Protein AF-A0A1V5G755-F1 (afdb_monomer_lite)

Foldseek 3Di:
DDLVVVLVVVVCVLCCVCVVVVDPPDAAEDEDELPPPPPPQPSPHPRHQEYEYQQEEPPRPSVLVVLVSCVVVVHAYEHAEYHHDDVDDDADALVVVVVSCVVRVVRHPYHDFDDDPVRRRPLVNHHCSVVNVVPPSDDDCVNVVNVPDPPPPPDPDPDDPDDDPPVPPAHKDKQQLPDPSVVQKAFDPFWPDWDGDPRKIKTWGFFFQGKIKGHFAPQDALQFWFKKKWKKDWQAQAQKKKKKWAANPDPDSPRTDMDMDTDDYRGPDIDMDMGGCNPPPRSHGTIGMMMIRPGGHGIGGMMITRMIMIHTDD

Sequence (314 aa):
MAPEEFRALWTYTVQYLRETRGLRNLLFCYEVTENRGERLQGLVPEMTDILGIQCGRQPFTKTLELYEEYLPFGKPILMPQFLPMGKESEPYDNLAFVEAMKERHPLAVGFSPWFSNGKRHAIVSNPNAAALMHHPWIATLEDTGLANPTPPEELPVPRSLSAGTEKAAAGQFVWNFDGSDASAWSKGESIVAMAQSDGRLNVFYHGERPSILSPPNLGLDAGAFSLLRVRMRNHSTSTRAEIRWISADASTWNDGGMAEFAIRKNSLDYAEYTIDLSTNKNWRGAVGQIALSPAADSVTGSGEIDYFAVHPAP

pLDDT: mean 82.15, std 16.63, range [28.38, 97.31]

Secondary structure (DSSP, 8-state):
--HHHHHHHHHHHHHIIIIIS---S---EEEEETTS-S--TT---TT-SEEEEEB-STT-HHHHHHHHHHGGG---EEEEEE--S-SS-PPPPHHHHHHHHHHH-TTEEEEEE---TT-TTSGGGSTTHHHHHT-TTPPPTTTTTTTS---------SS---------TTS-EEE--SGGGGGS-EE-TTEEEEEEETTEEEEEE-SSS--EEPPS---EETTT--EEEEEEEE-SS--EEEEEEEETT-SSTTSEEEEEEE--TT-SS-EEEEEE-TT-TTS-SEEEEEEEES--SS--EEEEEEEEEEE---

Structure (mmCIF, N/CA/C/O backbone):
data_AF-A0A1V5G755-F1
#
_entry.id   AF-A0A1V5G755-F1
#
loop_
_atom_site.group_PDB
_atom_site.id
_atom_site.type_symbol
_atom_site.label_atom_id
_atom_site.label_alt_id
_atom_site.label_comp_id
_atom_site.label_asym_id
_atom_site.label_entity_id
_atom_site.label_seq_id
_atom_site.pdbx_PDB_ins_code
_atom_site.Cartn_x
_atom_site.Cartn_y
_atom_site.Cartn_z
_atom_site.occupancy
_atom_site.B_iso_or_equiv
_atom_site.auth_seq_id
_atom_site.auth_comp_id
_atom_site.auth_asym_id
_atom_site.auth_atom_id
_atom_site.pdbx_PDB_model_num
ATOM 1 N N . MET A 1 1 ? 26.061 7.556 1.821 1.00 71.25 1 MET A N 1
ATOM 2 C CA . MET A 1 1 ? 25.954 6.375 2.692 1.00 71.25 1 MET A CA 1
ATOM 3 C C . MET A 1 1 ? 27.070 5.449 2.288 1.00 71.25 1 MET A C 1
ATOM 5 O O . MET A 1 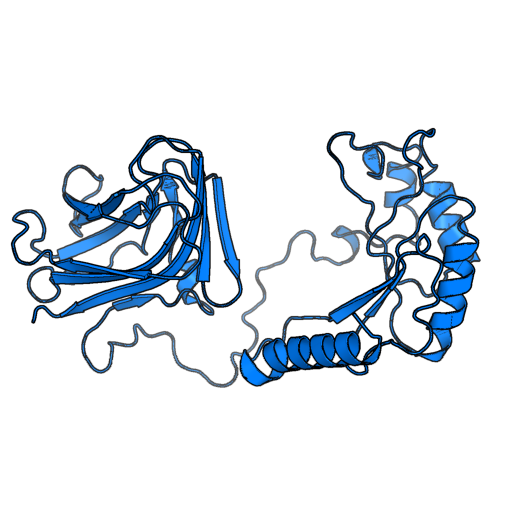1 ? 27.208 5.189 1.096 1.00 71.25 1 MET A O 1
ATOM 9 N N . ALA A 1 2 ? 27.899 5.055 3.240 1.00 82.44 2 ALA A N 1
ATOM 10 C CA . ALA A 1 2 ? 28.978 4.126 2.983 1.00 82.44 2 ALA A CA 1
ATOM 11 C C . ALA A 1 2 ? 28.423 2.704 2.732 1.00 82.44 2 ALA A C 1
ATOM 13 O O . ALA A 1 2 ? 27.326 2.378 3.202 1.00 82.44 2 ALA A O 1
ATOM 14 N N . PRO A 1 3 ? 29.142 1.849 1.986 1.00 80.75 3 PRO A N 1
ATOM 15 C CA . PRO A 1 3 ? 28.725 0.477 1.677 1.00 80.75 3 PRO A CA 1
ATOM 16 C C . PRO A 1 3 ? 28.279 -0.355 2.899 1.00 80.75 3 PRO A C 1
ATOM 18 O O . PRO A 1 3 ? 27.292 -1.089 2.858 1.00 80.75 3 PRO A O 1
ATOM 21 N N . GLU A 1 4 ? 28.992 -0.231 4.013 1.00 82.94 4 GLU A N 1
ATOM 22 C CA . GLU A 1 4 ? 28.704 -0.892 5.284 1.00 82.94 4 GLU A CA 1
ATOM 23 C C . GLU A 1 4 ? 27.434 -0.379 5.965 1.00 82.94 4 GLU A C 1
ATOM 25 O O . GLU A 1 4 ? 26.661 -1.188 6.476 1.00 82.94 4 GLU A O 1
ATOM 30 N N . GLU A 1 5 ? 27.166 0.927 5.909 1.00 86.12 5 GLU A N 1
ATOM 31 C CA . GLU A 1 5 ? 25.941 1.523 6.451 1.00 86.12 5 GLU A CA 1
ATOM 32 C C . GLU A 1 5 ? 24.716 1.029 5.675 1.00 86.12 5 GLU A C 1
ATOM 34 O O . GLU A 1 5 ? 23.688 0.706 6.269 1.00 86.12 5 GLU A O 1
ATOM 39 N N . PHE A 1 6 ? 24.845 0.900 4.350 1.00 86.00 6 PHE A N 1
ATOM 40 C CA . PHE A 1 6 ? 23.786 0.348 3.513 1.00 86.00 6 PHE A CA 1
ATOM 41 C C . PHE A 1 6 ? 23.496 -1.117 3.856 1.00 86.00 6 PHE A C 1
ATOM 43 O O . PHE A 1 6 ? 22.335 -1.484 4.027 1.00 86.00 6 PHE A O 1
ATOM 50 N N . ARG A 1 7 ? 24.532 -1.954 4.012 1.00 84.94 7 ARG A N 1
ATOM 51 C CA . ARG A 1 7 ? 24.347 -3.356 4.428 1.00 84.94 7 ARG A CA 1
ATOM 52 C C . ARG A 1 7 ? 23.716 -3.459 5.811 1.00 84.94 7 ARG A C 1
ATOM 54 O O . ARG A 1 7 ? 22.819 -4.274 5.991 1.00 84.94 7 ARG A O 1
ATOM 61 N N . ALA A 1 8 ? 24.139 -2.628 6.762 1.00 87.69 8 ALA A N 1
ATOM 62 C CA . ALA A 1 8 ? 23.544 -2.600 8.094 1.00 87.69 8 ALA A CA 1
ATOM 63 C C . ALA A 1 8 ? 22.055 -2.225 8.035 1.00 87.69 8 ALA A C 1
ATOM 65 O O . ALA A 1 8 ? 21.231 -2.905 8.643 1.00 87.69 8 ALA A O 1
ATOM 66 N N . LEU A 1 9 ? 21.696 -1.205 7.249 1.00 89.69 9 LEU A N 1
ATOM 67 C CA . LEU A 1 9 ? 20.305 -0.801 7.046 1.00 89.69 9 LEU A CA 1
ATOM 68 C C . LEU A 1 9 ? 19.478 -1.897 6.362 1.00 89.69 9 LEU A C 1
ATOM 70 O O . LEU A 1 9 ? 18.342 -2.149 6.766 1.00 89.69 9 LEU A O 1
ATOM 74 N N . TRP A 1 10 ? 20.036 -2.558 5.346 1.00 91.75 10 TRP A N 1
ATOM 75 C CA . TRP A 1 10 ? 19.381 -3.676 4.673 1.00 91.75 10 TRP A CA 1
ATOM 76 C C . TRP A 1 10 ? 19.119 -4.820 5.648 1.00 91.75 10 TRP A C 1
ATOM 78 O O . TRP A 1 10 ? 17.973 -5.228 5.815 1.00 91.75 10 TRP A O 1
ATOM 88 N N . THR A 1 11 ? 20.161 -5.308 6.324 1.00 90.69 11 THR A N 1
ATOM 89 C CA . THR A 1 11 ? 20.052 -6.405 7.290 1.00 90.69 11 THR A CA 1
ATOM 90 C C . THR A 1 11 ? 19.055 -6.061 8.387 1.00 90.69 11 THR A C 1
ATOM 92 O O . THR A 1 11 ? 18.149 -6.851 8.637 1.00 90.69 11 THR A O 1
ATOM 95 N N . TYR A 1 12 ? 19.138 -4.857 8.962 1.00 93.62 12 TYR A N 1
ATOM 96 C CA . TYR A 1 12 ? 18.176 -4.396 9.960 1.00 93.62 12 TYR A CA 1
ATOM 97 C C . TYR A 1 12 ? 16.744 -4.428 9.425 1.00 93.62 12 TYR A C 1
ATOM 99 O O . TYR A 1 12 ? 15.848 -4.910 10.106 1.00 93.62 12 TYR A O 1
ATOM 107 N N . THR A 1 13 ? 16.520 -3.965 8.195 1.00 93.06 13 THR A N 1
ATOM 108 C CA . THR A 1 13 ? 15.188 -3.926 7.582 1.00 93.06 13 THR A CA 1
ATOM 109 C C . THR A 1 13 ? 14.636 -5.333 7.366 1.00 93.06 13 THR A C 1
ATOM 111 O O . THR A 1 13 ? 13.494 -5.609 7.736 1.00 93.06 13 THR A O 1
ATOM 114 N N . VAL A 1 14 ? 15.436 -6.250 6.811 1.00 94.56 14 VAL A N 1
ATOM 115 C CA . VAL A 1 14 ? 14.989 -7.629 6.578 1.00 94.56 14 VAL A CA 1
ATOM 116 C C . VAL A 1 14 ? 14.743 -8.361 7.900 1.00 94.56 14 VAL A C 1
ATOM 118 O O . VAL A 1 14 ? 13.719 -9.030 8.034 1.00 94.56 14 VAL A O 1
ATOM 121 N N . GLN A 1 15 ? 15.625 -8.207 8.892 1.00 89.00 15 GLN A N 1
ATOM 122 C CA . GLN A 1 15 ? 15.439 -8.782 10.228 1.00 89.00 15 GLN A CA 1
ATOM 123 C C . GLN A 1 15 ? 14.234 -8.181 10.939 1.00 89.00 15 GLN A C 1
A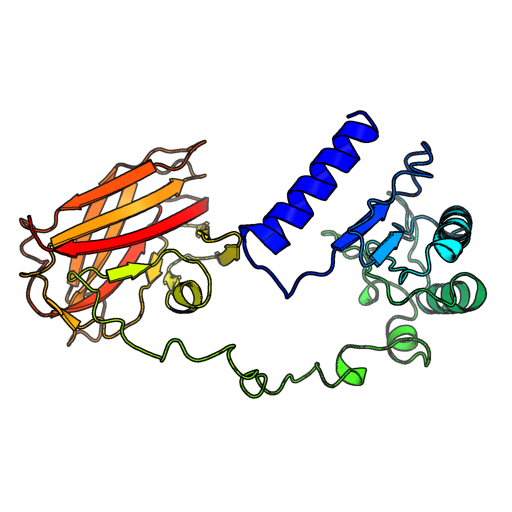TOM 125 O O . GLN A 1 15 ? 13.425 -8.911 11.494 1.00 89.00 15 GLN A O 1
ATOM 130 N N . TYR A 1 16 ? 14.043 -6.869 10.878 1.00 88.44 16 TYR A N 1
ATOM 131 C CA . TYR A 1 16 ? 12.874 -6.238 11.470 1.00 88.44 16 TYR A CA 1
ATOM 132 C C . TYR A 1 16 ? 11.587 -6.786 10.844 1.00 88.44 16 TYR A C 1
ATOM 134 O O . TYR A 1 16 ? 10.684 -7.208 11.561 1.00 88.44 16 TYR A O 1
ATOM 142 N N . LEU A 1 17 ? 11.508 -6.876 9.513 1.00 86.00 17 LEU A N 1
ATOM 143 C CA . LEU A 1 17 ? 10.317 -7.385 8.829 1.00 86.00 17 LEU A CA 1
ATOM 144 C C . LEU A 1 17 ? 10.084 -8.885 9.084 1.00 86.00 17 LEU A C 1
ATOM 146 O O . LEU A 1 17 ? 8.957 -9.292 9.364 1.00 86.00 17 LEU A O 1
ATOM 150 N N . ARG A 1 18 ? 11.129 -9.719 9.028 1.00 88.00 18 ARG A N 1
ATOM 151 C CA . ARG A 1 18 ? 11.008 -11.170 9.244 1.00 88.00 18 ARG A CA 1
ATOM 152 C C . ARG A 1 18 ? 10.932 -11.523 10.730 1.00 88.00 18 ARG A C 1
ATOM 154 O O . ARG A 1 18 ? 10.010 -12.203 11.166 1.00 88.00 18 ARG A O 1
ATOM 161 N N . GLU A 1 19 ? 11.898 -11.112 11.523 1.00 85.19 19 GLU A N 1
ATOM 162 C CA . GLU A 1 19 ? 12.057 -11.555 12.908 1.00 85.19 19 GLU A CA 1
ATOM 163 C C . GLU A 1 19 ? 11.172 -10.749 13.859 1.00 85.19 19 GLU A C 1
ATOM 165 O O . GLU A 1 19 ? 10.441 -11.345 14.644 1.00 85.19 19 GLU A O 1
ATOM 170 N N . THR A 1 20 ? 11.168 -9.415 13.760 1.00 77.38 20 THR A N 1
ATOM 171 C CA . THR A 1 20 ? 10.388 -8.564 14.679 1.00 77.38 20 THR A CA 1
ATOM 172 C C . THR A 1 20 ? 8.909 -8.487 14.303 1.00 77.38 20 THR A C 1
ATOM 174 O O . THR A 1 20 ? 8.048 -8.597 15.169 1.00 77.38 20 THR A O 1
ATOM 177 N N . ARG A 1 21 ? 8.592 -8.302 13.017 1.00 82.31 21 ARG A N 1
ATOM 178 C CA . ARG A 1 21 ? 7.210 -8.175 12.519 1.00 82.31 21 ARG A CA 1
ATOM 179 C C . ARG A 1 21 ? 6.597 -9.500 12.080 1.00 82.31 21 ARG A C 1
ATOM 181 O O . ARG A 1 21 ? 5.419 -9.532 11.744 1.00 82.31 21 ARG A O 1
ATOM 188 N N . GLY A 1 22 ? 7.370 -10.587 12.075 1.00 80.50 22 GLY A N 1
ATOM 189 C CA . GLY A 1 22 ? 6.856 -11.922 11.778 1.00 80.50 22 GLY A CA 1
ATOM 190 C C . GLY A 1 22 ? 6.403 -12.129 10.329 1.00 80.50 22 GLY A C 1
ATOM 191 O O . GLY A 1 22 ? 5.737 -13.124 10.054 1.00 80.50 22 GLY A O 1
ATOM 192 N N . LEU A 1 23 ? 6.756 -11.247 9.385 1.00 82.62 23 LEU A N 1
ATOM 193 C CA . LEU A 1 23 ? 6.301 -11.359 7.997 1.00 82.62 23 LEU A CA 1
ATOM 194 C C . LEU A 1 23 ? 6.972 -12.556 7.308 1.00 82.62 23 LEU A C 1
ATOM 196 O O . LEU A 1 23 ? 8.195 -12.719 7.344 1.00 82.62 23 LEU A O 1
ATOM 200 N N . ARG A 1 24 ? 6.164 -13.431 6.700 1.00 89.50 24 ARG A N 1
ATOM 201 C CA . ARG A 1 24 ? 6.610 -14.671 6.021 1.00 89.50 24 ARG A CA 1
ATOM 202 C C . ARG A 1 24 ? 6.233 -14.722 4.539 1.00 89.50 24 ARG A C 1
ATOM 204 O O . ARG A 1 24 ? 6.515 -15.703 3.869 1.00 89.50 24 ARG A O 1
ATOM 211 N N . ASN A 1 25 ? 5.622 -13.657 4.035 1.00 91.25 25 ASN A N 1
ATOM 212 C CA . ASN A 1 25 ? 5.107 -13.517 2.675 1.00 91.25 25 ASN A CA 1
ATOM 213 C C . ASN A 1 25 ? 5.922 -12.522 1.827 1.00 91.25 25 ASN A C 1
ATOM 215 O O . ASN A 1 25 ? 5.418 -12.017 0.828 1.00 91.25 25 ASN A O 1
ATOM 219 N N . LEU A 1 26 ? 7.151 -12.199 2.240 1.00 92.50 26 LEU A N 1
ATOM 220 C CA . LEU A 1 26 ? 8.019 -11.246 1.549 1.00 92.50 26 LEU A CA 1
ATOM 221 C C . LEU A 1 26 ? 9.215 -11.951 0.909 1.00 92.50 26 LEU A C 1
ATOM 223 O O . LEU A 1 26 ? 9.913 -12.722 1.574 1.00 92.50 26 LEU A O 1
ATOM 227 N N . LEU A 1 27 ? 9.478 -11.599 -0.350 1.00 94.69 27 LEU A N 1
ATOM 228 C CA . LEU A 1 27 ? 10.742 -11.849 -1.036 1.00 94.69 27 LEU A CA 1
ATOM 229 C C . LEU A 1 27 ? 11.497 -10.524 -1.172 1.00 94.69 27 LEU A C 1
ATOM 231 O O . LEU A 1 27 ? 10.928 -9.516 -1.593 1.00 94.69 27 LEU A O 1
ATOM 235 N N . PHE A 1 28 ? 12.775 -10.522 -0.814 1.00 95.00 28 PHE A N 1
ATOM 236 C CA . PHE A 1 28 ? 13.623 -9.337 -0.806 1.00 95.00 28 PHE A CA 1
ATOM 237 C C . PHE A 1 28 ? 14.454 -9.270 -2.085 1.00 95.00 28 PHE A C 1
ATOM 239 O O . PHE A 1 28 ? 15.339 -10.098 -2.314 1.00 95.00 28 PHE A O 1
ATOM 246 N N . CYS A 1 29 ? 14.159 -8.269 -2.914 1.00 93.25 29 CYS A N 1
ATOM 247 C CA . CYS A 1 29 ? 14.840 -8.022 -4.180 1.00 93.25 29 CYS A CA 1
ATOM 248 C C . CYS A 1 29 ? 15.874 -6.900 -4.033 1.00 93.25 29 CYS A C 1
ATOM 250 O O . CYS A 1 29 ? 15.502 -5.758 -3.763 1.0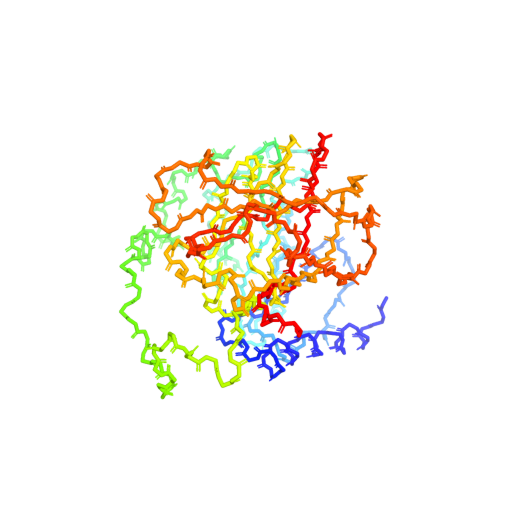0 93.25 29 CYS A O 1
ATOM 252 N N . TYR A 1 30 ? 17.159 -7.206 -4.226 1.00 91.06 30 TYR A N 1
ATOM 253 C CA . TYR A 1 30 ? 18.230 -6.204 -4.250 1.00 91.06 30 TYR A CA 1
ATOM 254 C C . TYR A 1 30 ? 18.438 -5.704 -5.679 1.00 91.06 30 TYR A C 1
ATOM 256 O O . TYR A 1 30 ? 18.973 -6.437 -6.506 1.00 91.06 30 TYR A O 1
ATOM 264 N N . GLU A 1 31 ? 17.998 -4.481 -5.978 1.00 87.75 31 GLU A N 1
ATOM 265 C CA . GLU A 1 31 ? 18.077 -3.894 -7.320 1.00 87.75 31 GLU A CA 1
ATOM 266 C C . GLU A 1 31 ? 19.230 -2.890 -7.455 1.00 87.75 31 GLU A C 1
ATOM 268 O O . GLU A 1 31 ? 19.372 -1.981 -6.633 1.00 87.75 31 GLU A O 1
ATOM 273 N N . VAL A 1 32 ? 20.003 -3.001 -8.541 1.00 80.69 32 VAL A N 1
ATOM 274 C CA . VAL A 1 32 ? 21.011 -2.003 -8.934 1.00 80.69 32 VAL A CA 1
ATOM 275 C C . VAL A 1 32 ? 20.658 -1.314 -10.251 1.00 80.69 32 VAL A C 1
ATOM 277 O O . VAL A 1 32 ? 20.049 -1.900 -11.147 1.00 80.69 32 VAL A O 1
ATOM 280 N N . THR A 1 33 ? 21.087 -0.055 -10.383 1.00 76.38 33 THR A N 1
ATOM 281 C CA . THR A 1 33 ? 20.906 0.743 -11.602 1.00 76.38 33 THR A CA 1
ATOM 282 C C . THR A 1 33 ? 22.127 0.679 -12.516 1.00 76.38 33 THR A C 1
ATOM 284 O O . THR A 1 33 ? 23.242 0.968 -12.088 1.00 76.38 33 THR A O 1
ATOM 287 N N . GLU A 1 34 ? 21.929 0.401 -13.808 1.00 67.62 34 GLU A N 1
ATOM 288 C CA . GLU A 1 34 ? 23.019 0.404 -14.804 1.00 67.62 34 GLU A CA 1
ATOM 289 C C . GLU A 1 34 ? 23.645 1.800 -15.054 1.00 67.62 34 GLU A C 1
ATOM 291 O O . GLU A 1 34 ? 24.713 1.931 -15.667 1.00 67.62 34 GLU A O 1
ATOM 296 N N . ASN A 1 35 ? 22.973 2.872 -14.609 1.00 59.31 35 ASN A N 1
ATOM 297 C CA . ASN A 1 35 ? 23.303 4.262 -14.950 1.00 59.31 35 ASN A CA 1
ATOM 298 C C . ASN A 1 35 ? 24.183 4.987 -13.927 1.00 59.31 35 ASN A C 1
ATOM 300 O O . ASN A 1 35 ? 24.622 6.106 -14.195 1.00 59.31 35 ASN A O 1
ATOM 304 N N . ARG A 1 36 ? 24.460 4.393 -12.765 1.00 56.97 36 ARG A N 1
ATOM 305 C CA . ARG A 1 36 ? 25.320 5.008 -11.746 1.00 56.97 36 ARG A CA 1
ATOM 306 C C . ARG A 1 36 ? 26.562 4.156 -11.590 1.00 56.97 36 ARG A C 1
ATOM 308 O O . ARG A 1 36 ? 26.568 3.241 -10.785 1.00 56.97 36 ARG A O 1
ATOM 315 N N . GLY A 1 37 ? 27.563 4.464 -12.420 1.00 47.22 37 GLY A N 1
ATOM 316 C CA . GLY A 1 37 ? 28.796 3.710 -12.689 1.00 47.22 37 GLY A CA 1
ATOM 317 C C . GLY A 1 37 ? 29.737 3.426 -11.514 1.00 47.22 37 GLY A C 1
ATOM 318 O O . GLY A 1 37 ? 30.924 3.223 -11.735 1.00 47.22 37 GLY A O 1
ATOM 319 N N . GLU A 1 38 ? 29.230 3.364 -10.292 1.00 51.69 38 GLU A N 1
ATOM 320 C CA . GLU A 1 38 ? 29.915 2.744 -9.176 1.00 51.69 38 GLU A CA 1
ATOM 321 C C . GLU A 1 38 ? 29.319 1.358 -8.998 1.00 51.69 38 GLU A C 1
ATOM 323 O O . GLU A 1 38 ? 28.221 1.161 -8.484 1.00 51.69 38 GLU A O 1
ATOM 328 N N . ARG A 1 39 ? 30.075 0.394 -9.511 1.00 56.59 39 ARG A N 1
ATOM 329 C CA . ARG A 1 39 ? 30.029 -1.015 -9.156 1.00 56.59 39 ARG A CA 1
ATOM 330 C C . ARG A 1 39 ? 29.752 -1.170 -7.654 1.00 56.59 39 ARG A C 1
ATOM 332 O O . ARG A 1 39 ? 30.683 -1.199 -6.860 1.00 56.59 39 ARG A O 1
ATOM 339 N N . LEU A 1 40 ? 28.490 -1.376 -7.269 1.00 53.97 40 LEU A N 1
ATOM 340 C CA . LEU A 1 40 ? 28.112 -1.956 -5.969 1.00 53.97 40 LEU A CA 1
ATOM 341 C C . LEU A 1 40 ? 28.453 -3.465 -5.932 1.00 53.97 40 LEU A C 1
ATOM 343 O O . LEU A 1 40 ? 27.807 -4.257 -5.244 1.00 53.97 40 LEU A O 1
ATOM 347 N N . GLN A 1 41 ? 29.468 -3.871 -6.702 1.00 51.62 41 GLN A N 1
ATOM 348 C CA . GLN A 1 41 ? 30.027 -5.211 -6.713 1.00 51.62 41 GLN A CA 1
ATOM 349 C C . GLN A 1 41 ? 30.559 -5.494 -5.303 1.00 51.62 41 GLN A C 1
ATOM 351 O O . GLN A 1 41 ? 31.330 -4.711 -4.747 1.00 51.62 41 GLN A O 1
ATOM 356 N N . GLY A 1 42 ? 30.092 -6.590 -4.701 1.00 57.56 42 GLY A N 1
ATOM 357 C CA . GLY A 1 42 ? 30.448 -7.000 -3.336 1.00 57.56 42 GLY A CA 1
ATOM 358 C C . GLY A 1 42 ? 29.511 -6.508 -2.223 1.00 57.56 42 GLY A C 1
ATOM 359 O O . GLY A 1 42 ? 29.827 -6.675 -1.042 1.00 57.56 42 GLY A O 1
ATOM 360 N N . LEU A 1 43 ? 28.365 -5.907 -2.566 1.00 68.12 43 LEU A N 1
ATOM 361 C CA . LEU A 1 43 ? 27.398 -5.403 -1.583 1.00 68.12 43 LEU A CA 1
ATOM 362 C C . LEU A 1 43 ? 26.090 -6.169 -1.498 1.00 68.12 43 LEU A C 1
ATOM 364 O O . LEU A 1 43 ? 25.293 -5.797 -0.641 1.00 68.12 43 LEU A O 1
ATOM 368 N N . VAL A 1 44 ? 25.888 -7.209 -2.320 1.00 79.94 44 VAL A N 1
ATOM 369 C CA . VAL A 1 44 ? 24.696 -8.067 -2.246 1.00 79.94 44 VAL A CA 1
ATOM 370 C C . VAL A 1 44 ? 24.520 -8.513 -0.795 1.00 79.94 44 VAL A C 1
ATOM 372 O O . VAL A 1 44 ? 25.334 -9.296 -0.296 1.00 79.94 44 VAL A O 1
ATOM 375 N N . PRO A 1 45 ? 23.495 -8.015 -0.090 1.00 84.00 45 PRO A N 1
ATOM 376 C CA . PRO A 1 45 ? 23.329 -8.366 1.307 1.00 84.00 45 PRO A CA 1
ATOM 377 C C . PRO A 1 45 ? 22.941 -9.843 1.427 1.00 84.00 45 PRO A C 1
ATOM 379 O O . PRO A 1 45 ? 22.215 -10.370 0.578 1.00 84.00 45 PRO A O 1
ATOM 382 N N . GLU A 1 46 ? 23.393 -10.518 2.484 1.00 83.50 46 GLU A N 1
ATOM 383 C CA . GLU A 1 46 ? 23.167 -11.961 2.672 1.00 83.50 46 GLU A CA 1
ATOM 384 C C . GLU A 1 46 ? 21.675 -12.327 2.586 1.00 83.50 46 GLU A C 1
ATOM 386 O O . GLU A 1 46 ? 21.302 -13.265 1.877 1.00 83.50 46 GLU A O 1
ATOM 391 N N . MET A 1 47 ? 20.813 -11.508 3.199 1.00 89.12 47 MET A N 1
ATOM 392 C CA . MET A 1 47 ? 19.356 -11.691 3.265 1.00 89.12 47 MET A CA 1
ATOM 393 C C . MET A 1 47 ? 18.609 -11.212 2.006 1.00 89.12 47 MET A C 1
ATOM 395 O O . MET A 1 47 ? 17.549 -10.594 2.092 1.00 89.12 47 MET A O 1
ATOM 399 N N . THR A 1 48 ? 19.188 -11.457 0.836 1.00 92.88 48 THR A N 1
ATOM 400 C CA . THR A 1 48 ? 18.579 -11.173 -0.471 1.00 92.88 48 THR A CA 1
ATOM 401 C C . THR A 1 48 ? 18.003 -12.457 -1.053 1.00 92.88 48 THR A C 1
ATOM 403 O O . THR A 1 48 ? 18.726 -13.448 -1.123 1.00 92.88 48 THR A O 1
ATOM 406 N N . ASP A 1 49 ? 16.758 -12.453 -1.515 1.00 95.12 49 ASP A N 1
ATOM 407 C CA . ASP A 1 49 ? 16.163 -13.624 -2.174 1.00 95.12 49 ASP A CA 1
ATOM 408 C C . ASP A 1 49 ? 16.296 -13.532 -3.702 1.00 95.12 49 ASP A C 1
ATOM 410 O O . ASP A 1 49 ? 16.541 -14.538 -4.361 1.00 95.12 49 ASP A O 1
ATOM 414 N N . ILE A 1 50 ? 16.174 -12.321 -4.261 1.00 95.25 50 ILE A N 1
ATOM 415 C CA . ILE A 1 50 ? 16.167 -12.056 -5.707 1.00 95.25 50 ILE A CA 1
ATOM 416 C C . ILE A 1 50 ? 17.168 -10.945 -6.032 1.00 95.25 50 ILE A C 1
ATOM 418 O O . ILE A 1 50 ? 17.264 -9.949 -5.313 1.00 95.25 50 ILE A O 1
ATOM 422 N N . LEU A 1 51 ? 17.902 -11.093 -7.131 1.00 91.94 51 LEU A N 1
ATOM 423 C CA . LEU A 1 51 ? 18.796 -10.062 -7.645 1.00 91.94 51 LEU A CA 1
ATOM 424 C C . LEU A 1 51 ? 18.105 -9.273 -8.755 1.00 91.94 51 LEU A C 1
ATOM 426 O O . LEU A 1 51 ? 17.661 -9.841 -9.745 1.00 91.94 51 LEU A O 1
ATOM 430 N N . GLY A 1 52 ? 17.997 -7.962 -8.581 1.00 90.56 52 GLY A N 1
ATOM 431 C CA . GLY A 1 52 ? 17.341 -7.051 -9.506 1.00 90.56 52 GLY A CA 1
ATOM 432 C C . GLY A 1 52 ? 18.344 -6.303 -10.378 1.00 90.56 52 GLY A C 1
ATOM 433 O O . GLY A 1 52 ? 19.272 -5.675 -9.870 1.00 90.56 52 GLY A O 1
ATOM 434 N N . ILE A 1 53 ? 18.122 -6.301 -11.689 1.00 86.94 53 ILE A N 1
ATOM 435 C CA . ILE A 1 53 ? 18.866 -5.458 -12.627 1.00 86.94 53 ILE A CA 1
ATOM 436 C C . ILE A 1 53 ? 17.890 -4.469 -13.250 1.00 86.94 53 ILE A C 1
ATOM 438 O O . ILE A 1 53 ? 16.997 -4.857 -14.009 1.00 86.94 53 ILE A O 1
ATOM 442 N N . GLN A 1 54 ? 18.067 -3.180 -12.964 1.00 83.69 54 GLN A N 1
ATOM 443 C CA . GLN A 1 54 ? 17.376 -2.154 -13.732 1.00 83.69 54 GLN A CA 1
ATOM 444 C C . GLN A 1 54 ? 17.930 -2.168 -15.156 1.00 83.69 54 GLN A C 1
ATOM 446 O O . GLN A 1 54 ? 19.073 -1.773 -15.400 1.00 83.69 54 GLN A O 1
ATOM 451 N N . CYS A 1 55 ? 17.108 -2.614 -16.094 1.00 76.69 55 CYS A N 1
ATOM 452 C CA . CYS A 1 55 ? 17.476 -2.702 -17.496 1.00 76.69 55 CYS A CA 1
ATOM 453 C C . CYS A 1 55 ? 17.218 -1.363 -18.152 1.00 76.69 55 CYS A C 1
ATOM 455 O O . CYS A 1 55 ? 16.071 -0.912 -18.218 1.00 76.69 55 CYS A O 1
ATOM 457 N N . GLY A 1 56 ? 18.275 -0.715 -18.619 1.00 68.94 56 GLY A N 1
ATOM 458 C CA . GLY A 1 56 ? 18.141 0.525 -19.361 1.00 68.94 56 GLY A CA 1
ATOM 459 C C . GLY A 1 56 ? 18.341 0.307 -20.850 1.00 68.94 56 GLY A C 1
ATOM 460 O O . GLY A 1 56 ? 17.660 -0.510 -21.463 1.00 68.94 56 GLY A O 1
ATOM 461 N N . ARG A 1 57 ? 19.167 1.138 -21.479 1.00 69.88 57 ARG A N 1
ATOM 462 C CA . ARG A 1 57 ? 19.027 1.426 -22.916 1.00 69.88 57 ARG A CA 1
ATOM 463 C C . ARG A 1 57 ? 19.530 0.274 -23.791 1.00 69.88 57 ARG A C 1
ATOM 465 O O . ARG A 1 57 ? 20.582 -0.311 -23.529 1.00 69.88 57 ARG A O 1
ATOM 472 N N . GLN A 1 58 ? 18.824 0.009 -24.894 1.00 66.44 58 GLN A N 1
ATOM 473 C CA . GLN A 1 58 ? 19.342 -0.854 -25.962 1.00 66.44 58 GLN A CA 1
ATOM 474 C C . GLN A 1 58 ? 20.746 -0.380 -26.406 1.00 66.44 58 GLN A C 1
ATOM 476 O O . GLN A 1 58 ? 20.981 0.831 -26.465 1.00 66.44 58 GLN A O 1
ATOM 481 N N . PRO A 1 59 ? 21.692 -1.297 -26.697 1.00 68.19 59 PRO A N 1
ATOM 482 C CA . PRO A 1 59 ? 21.518 -2.742 -26.900 1.00 68.19 59 PRO A CA 1
ATOM 483 C C . PRO A 1 59 ? 21.704 -3.613 -25.634 1.00 68.19 59 PRO A C 1
ATOM 485 O O . PRO A 1 59 ? 22.065 -4.783 -25.759 1.00 68.19 59 PRO A O 1
ATOM 488 N N . PHE A 1 60 ? 21.475 -3.073 -24.429 1.00 73.12 60 PHE A N 1
ATOM 489 C CA . PHE A 1 60 ? 21.525 -3.809 -23.150 1.00 73.12 60 PHE A CA 1
ATOM 490 C C . PHE A 1 60 ? 22.908 -4.365 -22.761 1.00 73.12 60 PHE A C 1
ATOM 492 O O . PHE A 1 60 ? 23.007 -5.299 -21.967 1.00 73.12 60 PHE A O 1
ATOM 499 N N . THR A 1 61 ? 24.000 -3.797 -23.281 1.00 75.62 61 THR A N 1
ATOM 500 C CA . THR A 1 61 ? 25.366 -4.272 -22.981 1.00 75.62 61 THR A CA 1
ATOM 501 C C . THR A 1 61 ? 25.671 -4.253 -21.481 1.00 75.62 61 THR A C 1
ATOM 503 O O . THR A 1 61 ? 26.135 -5.245 -20.935 1.00 75.62 61 THR A O 1
ATOM 506 N N . LYS A 1 62 ? 25.335 -3.163 -20.783 1.00 76.81 62 LYS A N 1
ATOM 507 C CA . LYS A 1 62 ? 25.543 -3.059 -19.328 1.00 76.81 62 LYS A CA 1
ATOM 508 C C . LYS A 1 62 ? 24.668 -4.020 -18.531 1.00 76.81 62 LYS A C 1
ATOM 510 O O . LYS A 1 62 ? 25.084 -4.531 -17.498 1.00 76.81 62 LYS A O 1
ATOM 515 N N . THR A 1 63 ? 23.452 -4.260 -19.014 1.00 80.06 63 THR A N 1
ATOM 516 C CA . THR A 1 63 ? 22.553 -5.255 -18.434 1.00 80.06 63 THR A CA 1
ATOM 517 C C . THR A 1 63 ? 23.174 -6.650 -18.507 1.00 80.06 63 THR A C 1
ATOM 519 O O . THR A 1 63 ? 23.065 -7.412 -17.554 1.00 80.06 63 THR A O 1
ATOM 522 N N . LEU A 1 64 ? 23.838 -6.988 -19.619 1.00 82.50 64 LEU A N 1
ATOM 523 C CA . LEU A 1 64 ? 24.560 -8.253 -19.776 1.00 82.50 64 LEU A CA 1
ATOM 524 C C . LEU A 1 64 ? 25.743 -8.370 -18.811 1.00 82.50 64 LEU A C 1
ATOM 526 O O . LEU A 1 64 ? 25.844 -9.374 -18.118 1.00 82.50 64 LEU A O 1
ATOM 530 N N . GLU A 1 65 ? 26.567 -7.328 -18.686 1.00 84.25 65 GLU A N 1
ATOM 531 C CA . GLU A 1 65 ? 27.697 -7.324 -17.743 1.00 84.25 65 GLU A CA 1
ATOM 532 C C . GLU A 1 65 ? 27.247 -7.579 -16.290 1.00 84.25 65 GLU A C 1
ATOM 534 O O . GLU A 1 65 ? 27.842 -8.396 -15.589 1.00 84.25 65 GLU A O 1
ATOM 539 N N . LEU A 1 66 ? 26.171 -6.919 -15.840 1.00 83.56 66 LEU A N 1
ATOM 540 C CA . LEU A 1 66 ? 25.613 -7.123 -14.495 1.00 83.56 66 LEU A CA 1
ATOM 541 C C . LEU A 1 66 ? 24.993 -8.512 -14.322 1.00 83.56 66 LEU A C 1
ATOM 543 O O . LEU A 1 66 ? 25.107 -9.117 -13.260 1.00 83.56 66 LEU A O 1
ATOM 547 N N . TYR A 1 67 ? 24.336 -9.023 -15.361 1.00 87.44 67 TYR A N 1
ATOM 548 C CA . TYR A 1 67 ? 23.750 -10.356 -15.340 1.00 87.44 67 TYR A CA 1
ATOM 549 C C . TYR A 1 67 ? 24.815 -11.434 -15.156 1.00 87.44 67 TYR A C 1
ATOM 551 O O . TYR A 1 67 ? 24.673 -12.265 -14.262 1.00 87.44 67 TYR A O 1
ATOM 559 N N . GLU A 1 68 ? 25.899 -11.384 -15.934 1.00 87.25 68 GLU A N 1
ATOM 560 C CA . GLU A 1 68 ? 27.016 -12.330 -15.823 1.00 87.25 68 GLU A CA 1
ATOM 561 C C . GLU A 1 68 ? 27.677 -12.277 -14.443 1.00 87.25 68 GLU A C 1
ATOM 563 O O . GLU A 1 68 ? 28.040 -13.312 -13.884 1.00 87.25 68 GLU A O 1
ATOM 568 N N . GLU A 1 69 ? 27.770 -11.086 -13.852 1.00 85.00 69 GLU A N 1
ATOM 569 C CA . GLU A 1 69 ? 28.283 -10.909 -12.496 1.00 85.00 69 GLU A CA 1
ATOM 570 C C . GLU A 1 69 ? 27.369 -11.512 -11.417 1.00 85.00 69 GLU A C 1
ATOM 572 O O . GLU A 1 69 ? 27.834 -11.915 -10.351 1.00 85.00 69 GLU A O 1
ATOM 577 N N . TYR A 1 70 ? 26.063 -11.579 -11.671 1.00 87.06 70 TYR A N 1
ATOM 578 C CA . TYR A 1 70 ? 25.081 -12.094 -10.717 1.00 87.06 70 TYR A CA 1
ATOM 579 C C . TYR A 1 70 ? 24.953 -13.619 -10.751 1.00 87.06 70 TYR A C 1
ATOM 581 O O . TYR A 1 70 ? 24.555 -14.217 -9.748 1.00 87.06 70 TYR A O 1
ATOM 589 N N . LEU A 1 71 ? 25.361 -14.266 -11.849 1.00 87.00 71 LEU A N 1
ATOM 590 C CA . LEU A 1 71 ? 25.296 -15.723 -12.001 1.00 87.00 71 LEU A CA 1
ATOM 591 C C . LEU A 1 71 ? 25.954 -16.509 -10.847 1.00 87.00 71 LEU A C 1
ATOM 593 O O . LEU A 1 71 ? 25.321 -17.442 -10.346 1.00 87.00 71 LEU A O 1
ATOM 597 N N . PRO A 1 72 ? 27.162 -16.158 -10.353 1.00 87.19 72 PRO A N 1
ATOM 598 C CA . PRO A 1 72 ? 27.822 -16.915 -9.289 1.00 87.19 72 PRO A CA 1
ATOM 599 C C . PRO A 1 72 ? 27.100 -16.883 -7.936 1.00 87.19 72 PRO A C 1
ATOM 601 O O . PRO A 1 72 ? 27.364 -17.740 -7.097 1.00 87.19 72 PRO A O 1
ATOM 604 N N . PHE A 1 73 ? 26.188 -15.931 -7.702 1.00 86.25 73 PHE A N 1
ATOM 605 C CA . PHE A 1 73 ? 25.417 -15.876 -6.455 1.00 86.25 73 PHE A CA 1
ATOM 606 C C . PHE A 1 73 ? 24.349 -16.974 -6.368 1.00 86.25 73 PHE A C 1
ATOM 608 O O . PHE A 1 73 ? 23.831 -17.220 -5.279 1.00 86.25 73 PHE A O 1
ATOM 615 N N . GLY A 1 74 ? 23.994 -17.617 -7.488 1.00 89.25 74 GLY A N 1
ATOM 616 C CA . GLY A 1 74 ? 23.018 -18.712 -7.517 1.00 89.25 74 GLY A CA 1
ATOM 617 C C . GLY A 1 74 ? 21.594 -18.303 -7.118 1.00 89.25 74 GLY A C 1
ATOM 618 O O . GLY A 1 74 ? 20.801 -19.158 -6.730 1.00 89.25 74 GLY A O 1
ATOM 619 N N . LYS A 1 75 ? 21.271 -17.005 -7.182 1.00 91.56 75 LYS A N 1
ATOM 620 C CA . LYS A 1 75 ? 19.947 -16.451 -6.860 1.00 91.56 75 LYS A CA 1
ATOM 621 C C . LYS A 1 75 ? 19.169 -16.133 -8.144 1.00 91.56 75 LYS A C 1
ATOM 623 O O . LYS A 1 75 ? 19.797 -15.783 -9.143 1.00 91.56 75 LYS A O 1
ATOM 628 N N . PRO A 1 76 ? 17.824 -16.206 -8.133 1.00 95.44 76 PRO A N 1
ATOM 629 C CA . PRO A 1 76 ? 17.003 -15.748 -9.251 1.00 95.44 76 PRO A CA 1
ATOM 630 C C . PRO A 1 76 ? 17.312 -14.297 -9.631 1.00 95.44 76 PRO A C 1
ATOM 632 O O . PRO A 1 76 ? 17.467 -13.446 -8.750 1.00 95.44 76 PRO A O 1
ATOM 635 N N . ILE A 1 77 ? 17.365 -14.014 -10.935 1.00 92.94 77 ILE A N 1
ATOM 636 C CA . ILE A 1 77 ? 17.626 -12.670 -11.464 1.00 92.94 77 ILE A CA 1
ATOM 637 C C . ILE A 1 77 ? 16.341 -12.109 -12.072 1.00 92.94 77 ILE A C 1
ATOM 639 O O . ILE A 1 77 ? 15.761 -12.701 -12.978 1.00 92.94 77 ILE A O 1
ATOM 643 N N . LEU A 1 78 ? 15.899 -10.958 -11.583 1.00 93.69 78 LEU A N 1
ATOM 644 C CA . LEU A 1 78 ? 14.721 -10.234 -12.043 1.00 93.69 78 LEU A CA 1
ATOM 645 C C . LEU A 1 78 ? 15.149 -8.926 -12.715 1.00 93.69 78 LEU A C 1
ATOM 647 O O . LEU A 1 78 ? 16.140 -8.307 -12.332 1.00 93.69 78 LEU A O 1
ATOM 651 N N . MET A 1 79 ? 14.357 -8.459 -13.675 1.00 90.50 79 MET A N 1
ATOM 652 C CA . MET A 1 79 ? 14.485 -7.124 -14.260 1.00 90.50 79 MET A CA 1
ATOM 653 C C . MET A 1 79 ? 13.336 -6.229 -13.773 1.00 90.50 79 MET A C 1
ATOM 655 O O . MET A 1 79 ? 12.397 -5.956 -14.527 1.00 90.50 79 MET A O 1
ATOM 659 N N . PRO A 1 80 ? 13.343 -5.815 -12.490 1.00 88.12 80 PRO A N 1
ATOM 660 C CA . PRO A 1 80 ? 12.189 -5.199 -11.825 1.00 88.12 80 PRO A CA 1
ATOM 661 C C . PRO A 1 80 ? 11.823 -3.820 -12.381 1.00 88.12 80 PRO A C 1
ATOM 663 O O . PRO A 1 80 ? 10.718 -3.332 -12.147 1.00 88.12 80 PRO A O 1
ATOM 666 N N . GLN A 1 81 ? 12.733 -3.196 -13.126 1.00 82.94 81 GLN A N 1
ATOM 667 C CA . GLN A 1 81 ? 12.484 -1.957 -13.841 1.00 82.94 81 GLN A CA 1
ATOM 668 C C . GLN A 1 81 ? 13.112 -2.036 -15.227 1.00 82.94 81 GLN A C 1
ATOM 670 O O . GLN A 1 81 ? 14.333 -2.005 -15.387 1.00 82.94 81 GLN A O 1
ATOM 675 N N . PHE A 1 82 ? 12.255 -2.113 -16.236 1.00 80.38 82 PHE A N 1
ATOM 676 C CA . PHE A 1 82 ? 12.642 -2.129 -17.635 1.00 80.38 82 PHE A CA 1
ATOM 677 C C . PHE A 1 82 ? 12.321 -0.781 -18.297 1.00 80.38 82 PHE A C 1
ATOM 679 O O . PHE A 1 82 ? 11.167 -0.344 -18.365 1.00 80.38 82 PHE A O 1
ATOM 686 N N . LEU A 1 83 ? 13.382 -0.106 -18.750 1.00 77.38 83 LEU A N 1
ATOM 687 C CA . LEU A 1 83 ? 13.395 1.245 -19.316 1.00 77.38 83 LEU A CA 1
ATOM 688 C C . LEU A 1 83 ? 14.210 1.271 -20.625 1.00 77.38 83 LEU A C 1
ATOM 690 O O . LEU A 1 83 ? 15.264 1.906 -20.696 1.00 77.38 83 LEU A O 1
ATOM 694 N N . PRO A 1 84 ? 13.726 0.627 -21.697 1.00 67.31 84 PRO A N 1
ATOM 695 C CA . PRO A 1 84 ? 14.491 0.468 -22.938 1.00 67.31 84 PRO A CA 1
ATOM 696 C C . PRO A 1 84 ? 14.733 1.783 -23.697 1.00 67.31 84 PRO A C 1
ATOM 698 O O . PRO A 1 84 ? 15.580 1.829 -24.587 1.00 67.31 84 PRO A O 1
ATOM 701 N N . MET A 1 85 ? 14.013 2.856 -23.345 1.00 64.31 85 MET A N 1
ATOM 702 C CA . MET A 1 85 ? 14.056 4.157 -24.018 1.00 64.31 85 MET A CA 1
ATOM 703 C C . MET A 1 85 ? 14.658 5.243 -23.121 1.00 64.31 85 MET A C 1
ATOM 705 O O . MET A 1 85 ? 14.433 5.269 -21.910 1.00 64.31 85 MET A O 1
ATOM 709 N N . GLY A 1 86 ? 15.408 6.170 -23.724 1.00 58.62 86 GLY A N 1
ATOM 710 C CA . GLY A 1 86 ? 15.913 7.362 -23.042 1.00 58.62 86 GLY A CA 1
ATOM 711 C C . GLY A 1 86 ? 14.813 8.389 -22.730 1.00 58.62 86 GLY A C 1
ATOM 712 O O . GLY A 1 86 ? 13.635 8.169 -22.997 1.00 58.62 86 GLY A O 1
ATOM 713 N N . LYS A 1 87 ? 15.202 9.556 -22.184 1.00 51.84 87 LYS A N 1
ATOM 714 C CA . LYS A 1 87 ? 14.268 10.678 -21.925 1.00 51.84 87 LYS A CA 1
ATOM 715 C C . LYS A 1 87 ? 13.607 11.210 -23.212 1.00 51.84 87 LYS A C 1
ATOM 717 O O . LYS A 1 87 ? 12.518 11.771 -23.139 1.00 51.84 87 LYS A O 1
ATOM 722 N N . GLU A 1 88 ? 14.219 10.953 -24.365 1.00 52.28 88 GLU A N 1
ATOM 723 C CA . GLU A 1 88 ? 13.693 11.203 -25.708 1.00 52.28 88 GLU A CA 1
ATOM 724 C C . GLU A 1 88 ? 14.184 10.077 -26.639 1.00 52.28 88 GLU A C 1
ATOM 726 O O . GLU A 1 88 ? 15.365 10.058 -26.971 1.00 52.28 88 GLU A O 1
ATOM 731 N N . SER A 1 89 ? 13.344 9.097 -27.003 1.00 56.72 89 SER A N 1
ATOM 732 C CA . SER A 1 89 ? 13.612 8.168 -28.122 1.00 56.72 89 SER A CA 1
ATOM 733 C C . SER A 1 89 ? 12.391 7.311 -28.491 1.00 56.72 89 SER A C 1
ATOM 735 O O . SER A 1 89 ? 11.477 7.143 -27.683 1.00 56.72 89 SER A O 1
ATOM 737 N N . GLU A 1 90 ? 12.422 6.815 -29.730 1.00 60.94 90 GLU A N 1
ATOM 738 C CA . GLU A 1 90 ? 11.463 5.971 -30.460 1.00 60.94 90 GLU A CA 1
ATOM 739 C C . GLU A 1 90 ? 11.035 4.690 -29.727 1.00 60.94 90 GLU A C 1
ATOM 741 O O . GLU A 1 90 ? 11.815 4.190 -28.914 1.00 60.94 90 GLU A O 1
ATOM 746 N N . PRO A 1 91 ? 9.825 4.156 -30.019 1.00 70.06 91 PRO A N 1
ATOM 747 C CA . PRO A 1 91 ? 9.328 2.919 -29.417 1.00 70.06 91 PRO A CA 1
ATOM 748 C C . PRO A 1 91 ? 10.343 1.779 -29.544 1.00 70.06 91 PRO A C 1
ATOM 750 O O . PRO A 1 91 ? 10.991 1.627 -30.578 1.00 70.06 91 PRO A O 1
ATOM 753 N N . TYR A 1 92 ? 10.454 0.955 -28.505 1.00 80.06 92 TYR A N 1
ATOM 754 C CA . TYR A 1 92 ? 11.261 -0.262 -28.563 1.00 80.06 92 TYR A CA 1
ATOM 755 C C . TYR A 1 92 ? 10.421 -1.414 -29.119 1.00 80.06 92 TYR A C 1
ATOM 757 O O . TYR A 1 92 ? 9.203 -1.420 -28.990 1.00 80.06 92 TYR A O 1
ATOM 765 N N . ASP A 1 93 ? 11.052 -2.417 -29.715 1.00 87.06 93 ASP A N 1
ATOM 766 C CA . ASP A 1 93 ? 10.334 -3.596 -30.197 1.00 87.06 93 ASP A CA 1
ATOM 767 C C . ASP A 1 93 ? 10.240 -4.668 -29.099 1.00 87.06 93 ASP A C 1
ATOM 769 O O . ASP A 1 93 ? 11.261 -5.130 -28.580 1.00 87.06 93 ASP A O 1
ATOM 773 N N . ASN A 1 94 ? 9.015 -5.063 -28.733 1.00 89.75 94 ASN A N 1
ATOM 774 C CA . ASN A 1 94 ? 8.794 -6.059 -27.685 1.00 89.75 94 ASN A CA 1
ATOM 775 C C . ASN A 1 94 ? 9.315 -7.458 -28.066 1.00 89.75 94 ASN A C 1
ATOM 777 O O . ASN A 1 94 ? 9.818 -8.174 -27.202 1.00 89.75 94 ASN A O 1
ATOM 781 N N . LEU A 1 95 ? 9.213 -7.853 -29.339 1.00 90.44 95 LEU A N 1
ATOM 782 C CA . LEU A 1 95 ? 9.679 -9.161 -29.799 1.00 90.44 95 LEU A CA 1
ATOM 783 C C . LEU A 1 95 ? 11.211 -9.202 -29.846 1.00 90.44 95 LEU A C 1
ATOM 785 O O . LEU A 1 95 ? 11.823 -10.150 -29.362 1.00 90.44 95 LEU A O 1
ATOM 789 N N . ALA A 1 96 ? 11.842 -8.137 -30.347 1.00 87.06 96 ALA A N 1
ATOM 790 C CA . ALA A 1 96 ? 13.300 -8.027 -30.322 1.00 87.06 96 ALA A CA 1
ATOM 791 C C . ALA A 1 96 ? 13.849 -8.054 -28.886 1.00 87.06 96 ALA A C 1
ATOM 793 O O . ALA A 1 96 ? 14.917 -8.612 -28.639 1.00 87.06 96 ALA A O 1
ATOM 794 N N . PHE A 1 97 ? 13.114 -7.476 -27.929 1.00 86.50 97 PHE A N 1
ATOM 795 C CA . PHE A 1 97 ? 13.471 -7.546 -26.517 1.00 86.50 97 PHE A CA 1
ATOM 796 C C . PHE A 1 97 ? 13.462 -8.985 -25.985 1.00 86.50 97 PHE A C 1
ATOM 798 O O . PHE A 1 97 ? 14.470 -9.412 -25.425 1.00 86.50 97 PHE A O 1
ATOM 805 N N . VAL A 1 98 ? 12.375 -9.746 -26.163 1.00 90.56 98 VAL A N 1
ATOM 806 C CA . VAL A 1 98 ? 12.318 -11.117 -25.621 1.00 90.56 98 VAL A CA 1
ATOM 807 C C . VAL A 1 98 ? 13.333 -12.051 -26.283 1.00 90.56 98 VAL A C 1
ATOM 809 O O . VAL A 1 98 ? 13.899 -12.901 -25.600 1.00 90.56 98 VAL A O 1
ATOM 812 N N . GLU A 1 99 ? 13.644 -11.864 -27.568 1.00 90.88 99 GLU A N 1
ATOM 813 C CA . GLU A 1 99 ? 14.705 -12.640 -28.224 1.00 90.88 99 GLU A CA 1
ATOM 814 C C . GLU A 1 99 ? 16.097 -12.280 -27.685 1.00 90.88 99 GLU A C 1
ATOM 816 O O . GLU A 1 99 ? 16.902 -13.171 -27.418 1.00 90.88 99 GLU A O 1
ATOM 821 N N . ALA A 1 100 ? 16.368 -10.996 -27.425 1.00 86.00 100 ALA A N 1
ATOM 822 C CA . ALA A 1 100 ? 17.617 -10.581 -26.785 1.00 86.00 100 ALA A CA 1
ATOM 823 C C . ALA A 1 100 ? 17.742 -11.144 -25.360 1.00 86.00 100 ALA A C 1
ATOM 825 O O . ALA A 1 100 ? 18.813 -11.608 -24.975 1.00 86.00 100 ALA A O 1
ATOM 826 N N . MET A 1 101 ? 16.646 -11.153 -24.598 1.00 87.31 101 MET A N 1
ATOM 827 C CA . MET A 1 101 ? 16.581 -11.765 -23.268 1.00 87.31 101 MET A CA 1
ATOM 828 C C . MET A 1 101 ? 16.874 -13.260 -23.309 1.00 87.31 101 MET A C 1
ATOM 830 O O . MET A 1 101 ? 17.635 -13.773 -22.493 1.00 87.31 101 MET A O 1
ATOM 834 N N . LYS A 1 102 ? 16.310 -13.953 -24.294 1.00 90.81 102 LYS A N 1
ATOM 835 C CA . LYS A 1 102 ? 16.535 -15.378 -24.508 1.00 90.81 102 LYS A CA 1
ATOM 836 C C . LYS A 1 102 ? 17.963 -15.721 -24.875 1.00 90.81 102 LYS A C 1
ATOM 838 O O . LYS A 1 102 ? 18.497 -16.715 -24.391 1.00 90.81 102 LYS A O 1
ATOM 843 N N . GLU A 1 103 ? 18.578 -14.906 -25.715 1.00 90.38 103 GLU A N 1
ATOM 844 C CA . GLU A 1 103 ? 19.955 -15.112 -26.140 1.00 90.38 103 GLU A CA 1
ATOM 845 C C . GLU A 1 103 ? 20.956 -14.765 -25.028 1.00 90.38 103 GLU A C 1
ATOM 847 O O . GLU A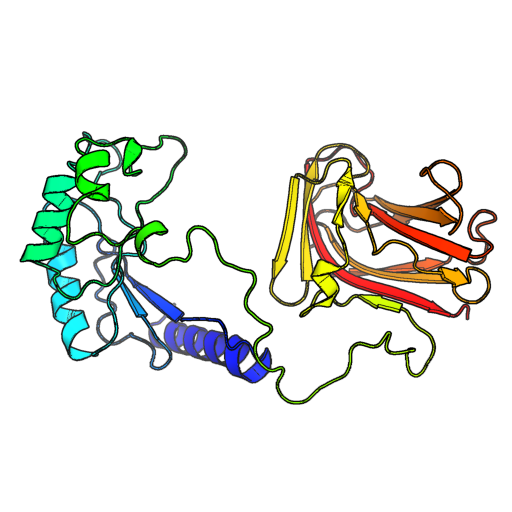 1 103 ? 21.917 -15.500 -24.809 1.00 90.38 103 GLU A O 1
ATOM 852 N N . ARG A 1 104 ? 20.747 -13.645 -24.328 1.00 87.94 104 ARG A N 1
ATOM 853 C CA . ARG A 1 104 ? 21.783 -13.009 -23.495 1.00 87.94 104 ARG A CA 1
ATOM 854 C C . ARG A 1 104 ? 21.537 -13.130 -21.997 1.00 87.94 104 ARG A C 1
ATOM 856 O O . ARG A 1 104 ? 22.486 -13.100 -21.221 1.00 87.94 104 ARG A O 1
ATOM 863 N N . HIS A 1 105 ? 20.288 -13.302 -21.579 1.00 89.62 105 HIS A N 1
ATOM 864 C CA . HIS A 1 105 ? 19.877 -13.308 -20.174 1.00 89.62 105 HIS A CA 1
ATOM 865 C C . HIS A 1 105 ? 19.013 -14.528 -19.828 1.00 89.62 105 HIS A C 1
ATOM 867 O O . HIS A 1 105 ? 17.955 -14.372 -19.212 1.00 89.62 105 HIS A O 1
ATOM 873 N N . PRO A 1 106 ? 19.411 -15.758 -20.207 1.00 92.44 106 PRO A N 1
ATOM 874 C CA . PRO A 1 106 ? 18.471 -16.867 -20.257 1.00 92.44 106 PRO A CA 1
ATOM 875 C C . PRO A 1 106 ? 17.957 -17.379 -18.906 1.00 92.44 106 PRO A C 1
ATOM 877 O O . PRO A 1 106 ? 17.003 -18.149 -18.870 1.00 92.44 106 PRO A O 1
ATOM 880 N N . LEU A 1 107 ? 18.589 -16.982 -17.800 1.00 92.81 107 LEU A N 1
ATOM 881 C CA . LEU A 1 107 ? 18.180 -17.333 -16.437 1.00 92.81 107 LEU A CA 1
ATOM 882 C C . LEU A 1 107 ? 17.395 -16.209 -15.747 1.00 92.81 107 LEU A C 1
ATOM 884 O O . LEU A 1 107 ? 17.098 -16.312 -14.555 1.00 92.81 107 LEU A O 1
ATOM 888 N N . ALA A 1 108 ? 17.072 -15.127 -16.461 1.00 91.94 108 ALA A N 1
ATOM 889 C CA . ALA A 1 108 ? 16.188 -14.100 -15.933 1.00 91.94 108 ALA A CA 1
ATOM 890 C C . ALA A 1 108 ? 14.779 -14.677 -15.729 1.00 91.94 108 ALA A C 1
ATOM 892 O O . ALA A 1 108 ? 14.202 -15.277 -16.633 1.00 91.94 108 ALA A O 1
ATOM 893 N N . VAL A 1 109 ? 14.214 -14.475 -14.539 1.00 94.06 109 VAL A N 1
ATOM 894 C CA . VAL A 1 109 ? 12.921 -15.058 -14.139 1.00 94.06 109 VAL A CA 1
ATOM 895 C C . VAL A 1 109 ? 11.736 -14.118 -14.358 1.00 94.06 109 VAL A C 1
ATOM 897 O O . VAL A 1 109 ? 10.594 -14.487 -14.103 1.00 94.06 109 VAL A O 1
ATOM 900 N N . GLY A 1 110 ? 11.988 -12.893 -14.820 1.00 92.62 110 GLY A N 1
ATOM 901 C CA . GLY A 1 110 ? 10.934 -11.944 -15.151 1.00 92.62 110 GLY A CA 1
ATOM 902 C C . GLY A 1 110 ? 11.454 -10.543 -15.437 1.00 92.62 110 GLY A C 1
ATOM 903 O O . GLY A 1 110 ? 12.618 -10.217 -15.189 1.00 92.62 110 GLY A O 1
ATOM 904 N N . PHE A 1 111 ? 10.559 -9.696 -15.930 1.00 91.38 111 PHE A N 1
ATOM 905 C CA . PHE A 1 111 ? 10.805 -8.278 -16.144 1.00 91.38 111 PHE A CA 1
ATOM 906 C C . PHE A 1 111 ? 9.534 -7.476 -15.875 1.00 91.38 111 PHE A C 1
ATOM 908 O O . PHE A 1 111 ? 8.423 -7.986 -16.017 1.00 91.38 111 PHE A O 1
ATOM 915 N N . SER A 1 112 ? 9.698 -6.212 -15.496 1.00 89.88 112 SER A N 1
ATOM 916 C CA . SER A 1 112 ? 8.587 -5.295 -15.255 1.00 89.88 112 SER A CA 1
ATOM 917 C C . SER A 1 112 ? 8.826 -3.981 -16.006 1.00 89.88 112 SER A C 1
ATOM 919 O O . SER A 1 112 ? 9.716 -3.209 -15.629 1.00 89.88 112 SER A O 1
ATOM 921 N N . PRO A 1 113 ? 8.086 -3.716 -17.100 1.00 86.44 113 PRO A N 1
ATOM 922 C CA . PRO A 1 113 ? 8.175 -2.450 -17.819 1.00 86.44 113 PRO A CA 1
ATOM 923 C C . PRO A 1 113 ? 7.748 -1.296 -16.917 1.00 86.44 113 PRO A C 1
ATOM 925 O O . PRO A 1 113 ? 6.714 -1.355 -16.251 1.00 86.44 113 PRO A O 1
ATOM 928 N N . TRP A 1 114 ? 8.520 -0.211 -16.925 1.00 80.62 114 TRP A N 1
ATOM 929 C CA . TRP A 1 114 ? 8.137 0.980 -16.177 1.00 80.62 114 TRP A CA 1
ATOM 930 C C . TRP A 1 114 ? 6.813 1.562 -16.689 1.00 80.62 114 TRP A C 1
ATOM 932 O O . TRP A 1 114 ? 6.495 1.510 -17.879 1.00 80.62 114 TRP A O 1
ATOM 942 N N . PHE A 1 115 ? 6.057 2.205 -15.802 1.00 71.81 115 PHE A N 1
ATOM 943 C CA . PHE A 1 115 ? 4.867 2.954 -16.180 1.00 71.81 115 PHE A CA 1
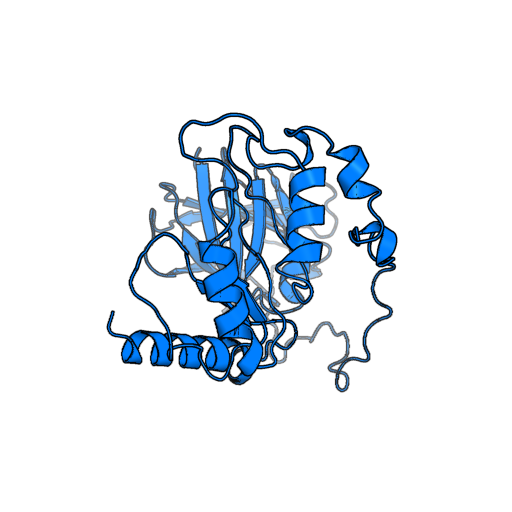ATOM 944 C C . PHE A 1 115 ? 5.006 4.411 -15.743 1.00 71.81 115 PHE A C 1
ATOM 946 O O . PHE A 1 115 ? 5.136 4.724 -14.564 1.00 71.81 115 PHE A O 1
ATOM 953 N N . SER A 1 116 ? 4.977 5.326 -16.708 1.00 68.31 116 SER A N 1
ATOM 954 C CA . SER A 1 116 ? 4.904 6.768 -16.467 1.00 68.31 116 SER A CA 1
ATOM 955 C C . SER A 1 116 ? 3.696 7.349 -17.200 1.00 68.31 116 SER A C 1
ATOM 957 O O . SER A 1 116 ? 3.181 6.725 -18.129 1.00 68.31 116 SER A O 1
ATOM 959 N N . ASN A 1 117 ? 3.266 8.562 -16.833 1.00 57.19 117 ASN A N 1
ATOM 960 C CA . ASN A 1 117 ? 2.091 9.252 -17.399 1.00 57.19 117 ASN A CA 1
ATOM 961 C C . ASN A 1 117 ? 2.119 9.472 -18.934 1.00 57.19 117 ASN A C 1
ATOM 963 O O . ASN A 1 117 ? 1.169 10.016 -19.485 1.00 57.19 117 ASN A O 1
ATOM 967 N N . GLY A 1 118 ? 3.159 9.020 -19.644 1.00 61.72 118 GLY A N 1
ATOM 968 C CA . GLY A 1 118 ? 3.216 8.956 -21.108 1.00 61.72 118 GLY A CA 1
ATOM 969 C C . GLY A 1 118 ? 3.090 7.550 -21.714 1.00 61.72 118 GLY A C 1
ATOM 970 O O . GLY A 1 118 ? 3.289 7.423 -22.915 1.00 61.72 118 GLY A O 1
ATOM 971 N N . LYS A 1 119 ? 2.844 6.495 -20.915 1.00 63.44 119 LYS A N 1
ATOM 972 C CA . LYS A 1 119 ? 2.766 5.057 -21.284 1.00 63.44 119 LYS A CA 1
ATOM 973 C C . LYS A 1 119 ? 3.928 4.496 -22.117 1.00 63.44 119 LYS A C 1
ATOM 975 O O . LYS A 1 119 ? 3.866 3.350 -22.544 1.00 63.44 119 LYS A O 1
ATOM 980 N N . ARG A 1 120 ? 4.989 5.269 -22.337 1.00 72.38 120 ARG A N 1
ATOM 981 C CA . ARG A 1 120 ? 6.023 4.995 -23.340 1.00 72.38 120 ARG A CA 1
ATOM 982 C C . ARG A 1 120 ? 6.727 3.656 -23.124 1.00 72.38 120 ARG A C 1
ATOM 984 O O . ARG A 1 120 ? 6.982 2.961 -24.089 1.00 72.38 120 ARG A O 1
ATOM 991 N N . HIS A 1 121 ? 6.982 3.256 -21.883 1.00 77.94 121 HIS A N 1
ATOM 992 C CA . HIS A 1 121 ? 7.678 1.997 -21.586 1.00 77.94 121 HIS A CA 1
ATOM 993 C C . HIS A 1 121 ? 6.738 0.796 -21.417 1.00 77.94 121 HIS A C 1
ATOM 995 O O . HIS A 1 121 ? 7.217 -0.321 -21.278 1.00 77.94 121 HIS A O 1
ATOM 1001 N N . ALA A 1 122 ? 5.417 1.006 -21.438 1.00 84.75 122 ALA A N 1
ATOM 1002 C CA . ALA A 1 122 ? 4.464 -0.087 -21.316 1.00 84.75 122 ALA A CA 1
ATOM 1003 C C . ALA A 1 122 ? 4.498 -0.963 -22.574 1.00 84.75 122 ALA A C 1
ATOM 1005 O O . ALA A 1 122 ? 4.523 -0.437 -23.690 1.00 84.75 122 ALA A O 1
ATOM 1006 N N . ILE A 1 123 ? 4.397 -2.282 -22.392 1.00 87.88 123 ILE A N 1
ATOM 1007 C CA . ILE A 1 123 ? 4.344 -3.265 -23.486 1.00 87.88 123 ILE A CA 1
ATOM 1008 C C . ILE A 1 123 ? 3.322 -2.846 -24.549 1.00 87.88 123 ILE A C 1
ATOM 1010 O O . ILE A 1 123 ? 3.653 -2.772 -25.727 1.00 87.88 123 ILE A O 1
ATOM 1014 N N . VAL A 1 124 ? 2.111 -2.477 -24.116 1.00 88.06 124 VAL A N 1
ATOM 1015 C CA . VAL A 1 124 ? 0.977 -2.109 -24.986 1.00 88.06 124 VAL A CA 1
ATOM 1016 C C . VAL A 1 124 ? 1.204 -0.869 -25.852 1.00 88.06 124 VAL A C 1
ATOM 1018 O O . VAL A 1 124 ? 0.477 -0.662 -26.817 1.00 88.06 124 VAL A O 1
ATOM 1021 N N . SER A 1 125 ? 2.184 -0.033 -25.512 1.00 85.94 125 SER A N 1
ATOM 1022 C CA . SER A 1 125 ? 2.489 1.197 -26.251 1.00 85.94 125 SER A CA 1
ATOM 1023 C C . SER A 1 125 ? 3.589 1.009 -27.291 1.00 85.94 125 SER A C 1
ATOM 1025 O O . SER A 1 125 ? 3.992 1.980 -27.928 1.00 85.94 125 SER A O 1
ATOM 1027 N N . ASN A 1 126 ? 4.103 -0.211 -27.430 1.00 86.12 126 ASN A N 1
ATOM 1028 C CA . ASN A 1 126 ? 5.258 -0.535 -28.250 1.00 86.12 126 ASN A CA 1
ATOM 1029 C C . ASN A 1 126 ? 4.902 -1.629 -29.274 1.00 86.12 126 ASN A C 1
ATOM 1031 O O . ASN A 1 126 ? 4.026 -2.460 -29.003 1.00 86.12 126 ASN A O 1
ATOM 1035 N N . PRO A 1 127 ? 5.542 -1.647 -30.459 1.00 89.94 127 PRO A N 1
ATOM 1036 C CA . PRO A 1 127 ? 5.332 -2.674 -31.474 1.00 89.94 127 PRO A CA 1
ATOM 1037 C C . PRO A 1 127 ? 5.426 -4.096 -30.920 1.00 89.94 127 PRO A C 1
ATOM 1039 O O . PRO A 1 127 ? 6.139 -4.362 -29.951 1.00 89.94 127 PRO A O 1
ATOM 1042 N N . ASN A 1 128 ? 4.700 -5.019 -31.552 1.00 93.62 128 ASN A N 1
ATOM 1043 C CA . ASN A 1 128 ? 4.727 -6.446 -31.225 1.00 93.62 128 ASN A CA 1
ATOM 1044 C C . ASN A 1 128 ? 4.279 -6.798 -29.794 1.00 93.62 128 ASN A C 1
ATOM 1046 O O . ASN A 1 128 ? 4.606 -7.870 -29.296 1.00 93.62 128 ASN A O 1
ATOM 1050 N N . ALA A 1 129 ? 3.478 -5.944 -29.148 1.00 92.12 129 ALA A N 1
ATOM 1051 C CA . ALA A 1 129 ? 2.913 -6.207 -27.822 1.00 92.12 129 ALA A CA 1
ATOM 1052 C C . ALA A 1 129 ? 2.175 -7.556 -27.745 1.00 92.12 129 ALA A C 1
ATOM 1054 O O . ALA A 1 129 ? 2.477 -8.377 -26.887 1.00 92.12 129 ALA A O 1
ATOM 1055 N N . ALA A 1 130 ? 1.248 -7.816 -28.673 1.00 93.69 130 ALA A N 1
ATOM 1056 C CA . ALA A 1 130 ? 0.518 -9.085 -28.716 1.00 93.69 130 ALA A CA 1
ATOM 1057 C C . ALA A 1 130 ? 1.447 -10.276 -29.001 1.00 93.69 130 ALA A C 1
ATOM 1059 O O . ALA A 1 130 ? 1.312 -11.324 -28.381 1.00 93.69 130 ALA A O 1
ATOM 1060 N N . ALA A 1 131 ? 2.424 -10.102 -29.897 1.00 94.62 131 ALA A N 1
ATOM 1061 C CA . ALA A 1 131 ? 3.392 -11.150 -30.205 1.00 94.62 131 ALA A CA 1
ATOM 1062 C C . ALA A 1 131 ? 4.248 -11.515 -28.983 1.00 94.62 131 ALA A C 1
ATOM 1064 O O . ALA A 1 131 ? 4.477 -12.695 -28.752 1.00 94.62 131 ALA A O 1
ATOM 1065 N N . LEU A 1 132 ? 4.652 -10.533 -28.168 1.00 93.94 132 LEU A N 1
ATOM 1066 C CA . LEU A 1 132 ? 5.325 -10.777 -26.891 1.00 93.94 132 LEU A CA 1
ATOM 1067 C C . LEU A 1 132 ? 4.441 -11.585 -25.936 1.00 93.94 132 LEU A C 1
ATOM 1069 O O . LEU A 1 132 ? 4.910 -12.572 -25.383 1.00 93.94 132 LEU A O 1
ATOM 1073 N N . MET A 1 133 ? 3.170 -11.208 -25.771 1.00 93.38 133 MET A N 1
ATOM 1074 C CA . MET A 1 133 ? 2.255 -11.912 -24.858 1.00 93.38 133 MET A CA 1
ATOM 1075 C C . MET A 1 133 ? 1.963 -13.360 -25.282 1.00 93.38 133 MET A C 1
ATOM 1077 O O . MET A 1 133 ? 1.612 -14.171 -24.437 1.00 93.38 133 MET A O 1
ATOM 1081 N N . HIS A 1 134 ? 2.125 -13.694 -26.566 1.00 93.81 134 HIS A N 1
ATOM 1082 C CA . HIS A 1 134 ? 1.981 -15.058 -27.093 1.00 93.81 134 HIS A CA 1
ATOM 1083 C C . HIS A 1 134 ? 3.320 -15.777 -27.318 1.00 93.81 134 HIS A C 1
ATOM 1085 O O . HIS A 1 134 ? 3.351 -16.880 -27.868 1.00 93.81 134 HIS A O 1
ATOM 1091 N N . HIS A 1 135 ? 4.439 -15.156 -26.950 1.00 95.69 135 HIS A N 1
ATOM 1092 C CA . HIS A 1 135 ? 5.756 -15.725 -27.180 1.00 95.69 135 HIS A CA 1
ATOM 1093 C C . HIS A 1 135 ? 6.011 -16.886 -26.198 1.00 95.69 135 HIS A C 1
ATOM 1095 O O . HIS A 1 135 ? 5.807 -16.709 -25.001 1.00 95.69 135 HIS A O 1
ATOM 1101 N N . PRO A 1 136 ? 6.533 -18.053 -26.633 1.00 94.50 136 PRO A N 1
ATOM 1102 C CA . PRO A 1 136 ? 6.653 -19.259 -25.793 1.00 94.50 136 PRO A CA 1
ATOM 1103 C C . PRO A 1 136 ? 7.617 -19.136 -24.599 1.00 94.50 136 PRO A C 1
ATOM 1105 O O . PRO A 1 136 ? 7.713 -20.046 -23.784 1.00 94.50 136 PRO A O 1
ATOM 1108 N N . TRP A 1 137 ? 8.371 -18.040 -24.521 1.00 94.31 137 TRP A N 1
ATOM 1109 C CA . TRP A 1 137 ? 9.251 -17.707 -23.393 1.00 94.31 137 TRP A CA 1
ATOM 1110 C C . TRP A 1 137 ? 8.607 -16.786 -22.355 1.00 94.31 137 TRP A C 1
ATOM 1112 O O . TRP A 1 137 ? 9.215 -16.509 -21.325 1.00 94.31 137 TRP A O 1
ATOM 1122 N N . ILE A 1 138 ? 7.415 -16.269 -22.637 1.00 94.50 138 ILE A N 1
ATOM 1123 C CA . ILE A 1 138 ? 6.688 -15.377 -21.745 1.00 94.50 138 ILE A CA 1
ATOM 1124 C C . ILE A 1 138 ? 5.640 -16.199 -21.010 1.00 94.50 138 ILE A C 1
ATOM 1126 O O . ILE A 1 138 ? 4.779 -16.809 -21.631 1.00 94.50 138 ILE A O 1
ATOM 1130 N N . ALA A 1 139 ? 5.723 -16.184 -19.682 1.00 91.88 139 ALA A N 1
ATOM 1131 C CA . ALA A 1 139 ? 4.634 -16.608 -18.820 1.00 91.88 139 ALA A CA 1
ATOM 1132 C C . ALA A 1 139 ? 3.841 -15.367 -18.402 1.00 91.88 139 ALA A C 1
ATOM 1134 O O . ALA A 1 139 ? 4.383 -14.419 -17.826 1.00 91.88 139 ALA A O 1
ATOM 1135 N N . THR A 1 140 ? 2.558 -15.365 -18.717 1.00 90.12 140 THR A N 1
ATOM 1136 C CA . THR A 1 140 ? 1.594 -14.341 -18.329 1.00 90.12 140 THR A CA 1
ATOM 1137 C C . THR A 1 140 ? 0.837 -14.780 -17.077 1.00 90.12 140 THR A C 1
ATOM 1139 O O . THR A 1 140 ? 0.965 -15.910 -16.604 1.00 90.12 140 THR A O 1
ATOM 1142 N N . LEU A 1 141 ? 0.006 -13.894 -16.526 1.00 85.31 141 LEU A N 1
ATOM 1143 C CA . LEU A 1 141 ? -0.845 -14.246 -15.390 1.00 85.31 141 LEU A CA 1
ATOM 1144 C C . LEU A 1 141 ? -1.790 -15.421 -15.714 1.00 85.31 141 LEU A C 1
ATOM 1146 O O . LEU A 1 141 ? -2.066 -16.241 -14.839 1.00 85.31 141 LEU A O 1
ATOM 1150 N N . GLU A 1 142 ? -2.247 -15.538 -16.962 1.00 84.56 142 GLU A N 1
ATOM 1151 C CA . GLU A 1 142 ? -3.115 -16.634 -17.410 1.00 84.56 142 GLU A CA 1
ATOM 1152 C C . GLU A 1 142 ? -2.391 -17.984 -17.354 1.00 84.56 142 GLU A C 1
ATOM 1154 O O . GLU A 1 142 ? -2.961 -18.966 -16.877 1.00 84.56 142 GLU A O 1
ATOM 1159 N N . ASP A 1 143 ? -1.105 -18.010 -17.709 1.00 84.94 143 ASP A N 1
ATOM 1160 C CA . ASP A 1 143 ? -0.285 -19.229 -17.722 1.00 84.94 143 ASP A CA 1
ATOM 1161 C C . ASP A 1 143 ? 0.006 -19.769 -16.315 1.00 84.94 143 ASP A C 1
ATOM 1163 O O . ASP A 1 143 ? 0.274 -20.955 -16.132 1.00 84.94 143 ASP A O 1
ATOM 1167 N N . THR A 1 144 ? -0.066 -18.908 -15.297 1.00 79.25 144 THR A N 1
ATOM 1168 C CA . THR A 1 144 ? 0.150 -19.310 -13.897 1.00 79.25 144 THR A CA 1
ATOM 1169 C C . THR A 1 144 ? -1.077 -19.953 -13.249 1.00 79.25 144 THR A C 1
ATOM 1171 O O . THR A 1 144 ? -0.978 -20.467 -12.137 1.00 79.25 144 THR A O 1
ATOM 1174 N N . GLY A 1 145 ? -2.252 -19.877 -13.886 1.00 73.69 145 GLY A N 1
ATOM 1175 C CA . GLY A 1 145 ? -3.526 -20.220 -13.245 1.00 73.69 145 GLY A CA 1
ATOM 1176 C C . GLY A 1 145 ? -3.954 -19.236 -12.144 1.00 73.69 145 GLY A C 1
ATOM 1177 O O . GLY A 1 145 ? -4.990 -19.439 -11.517 1.00 73.69 145 GLY A O 1
ATOM 1178 N N . LEU A 1 146 ? -3.199 -18.149 -11.924 1.00 68.25 146 LEU A N 1
ATOM 1179 C CA . LEU A 1 146 ? -3.501 -17.104 -10.938 1.00 68.25 146 LEU A CA 1
ATOM 1180 C C . LEU A 1 146 ? -4.348 -15.963 -11.515 1.00 68.25 146 LEU A C 1
ATOM 1182 O O . LEU A 1 146 ? -4.670 -15.028 -10.790 1.00 68.25 146 LEU A O 1
ATOM 1186 N N . ALA A 1 147 ? -4.720 -16.012 -12.800 1.00 60.91 147 ALA A N 1
ATOM 1187 C CA . ALA A 1 147 ? -5.611 -15.021 -13.418 1.00 60.91 147 ALA A CA 1
ATOM 1188 C C . ALA A 1 147 ? -7.022 -15.031 -12.813 1.00 60.91 147 ALA A C 1
ATOM 1190 O O . ALA A 1 147 ? -7.696 -14.006 -12.802 1.00 60.91 147 ALA A O 1
ATOM 1191 N N . ASN A 1 148 ? -7.427 -16.174 -12.257 1.00 57.47 148 ASN A N 1
ATOM 1192 C CA . ASN A 1 148 ? -8.615 -16.329 -11.432 1.00 57.47 148 ASN A CA 1
ATOM 1193 C C . ASN A 1 148 ? -8.198 -17.087 -10.173 1.00 57.47 148 ASN A C 1
ATOM 1195 O O . ASN A 1 148 ? -8.397 -18.304 -10.116 1.00 57.47 148 ASN A O 1
ATOM 1199 N N . PRO A 1 149 ? -7.573 -16.424 -9.183 1.00 49.31 149 PRO A N 1
ATOM 1200 C CA . PRO A 1 149 ? -7.254 -17.116 -7.956 1.00 49.31 149 PRO A CA 1
ATOM 1201 C C . PRO A 1 149 ? -8.592 -17.557 -7.367 1.00 49.31 149 PRO A C 1
ATOM 1203 O O . PRO A 1 149 ? -9.438 -16.735 -7.012 1.00 49.31 149 PRO A O 1
ATOM 1206 N N . THR A 1 150 ? -8.800 -18.871 -7.284 1.00 47.25 150 THR A N 1
ATOM 1207 C CA . THR A 1 150 ? -9.728 -19.368 -6.271 1.00 47.25 150 THR A CA 1
ATOM 1208 C C . THR A 1 150 ? -9.177 -18.795 -4.966 1.00 47.25 150 THR A C 1
ATOM 1210 O O . THR A 1 150 ? -7.955 -18.885 -4.779 1.00 47.25 150 THR A O 1
ATOM 1213 N N . PRO A 1 151 ? -9.986 -18.124 -4.121 1.00 46.84 151 PRO A N 1
ATOM 1214 C CA . PRO A 1 151 ? -9.512 -17.692 -2.814 1.00 46.84 151 PRO A CA 1
ATOM 1215 C C . PRO A 1 151 ? -8.753 -18.872 -2.214 1.00 46.84 151 PRO A C 1
ATOM 1217 O O . PRO A 1 151 ? -9.277 -19.987 -2.318 1.00 46.84 151 PRO A O 1
ATOM 1220 N N . PRO A 1 152 ? -7.512 -18.687 -1.729 1.00 42.09 152 PRO A N 1
ATOM 1221 C CA . PRO A 1 152 ? -6.739 -19.811 -1.236 1.00 42.09 152 PRO A CA 1
ATOM 1222 C C . PRO A 1 152 ? -7.630 -20.598 -0.279 1.00 42.09 152 PRO A C 1
ATOM 1224 O O . PRO A 1 152 ? -8.229 -20.007 0.621 1.00 42.09 152 PRO A O 1
ATOM 1227 N N . GLU A 1 153 ? -7.766 -21.905 -0.522 1.00 45.78 153 GLU A N 1
ATOM 1228 C CA . GLU A 1 153 ? -8.260 -22.818 0.502 1.00 45.78 153 GLU A CA 1
ATOM 1229 C C . GLU A 1 153 ? -7.420 -22.503 1.737 1.00 45.78 153 GLU A C 1
ATOM 1231 O O . GLU A 1 153 ? -6.189 -22.506 1.627 1.00 45.78 153 GLU A O 1
ATOM 1236 N N . GLU A 1 154 ? -8.078 -22.053 2.815 1.00 40.50 154 GLU A N 1
ATOM 1237 C CA . GLU A 1 154 ? -7.432 -21.488 4.000 1.00 40.50 154 GLU A CA 1
ATOM 1238 C C . GLU A 1 154 ? -6.162 -22.281 4.301 1.00 40.50 154 GLU A C 1
ATOM 1240 O O . GLU A 1 154 ? -6.228 -23.455 4.676 1.00 40.50 154 GLU A O 1
ATOM 1245 N N . LEU A 1 155 ? -4.992 -21.663 4.080 1.00 35.22 155 LEU A N 1
ATOM 1246 C CA . LEU A 1 155 ? -3.731 -22.271 4.486 1.00 35.22 155 LEU A CA 1
ATOM 1247 C C . LEU A 1 155 ? -3.912 -22.687 5.946 1.00 35.22 155 LEU A C 1
ATOM 1249 O O . LEU A 1 155 ? -4.410 -21.864 6.721 1.00 35.22 155 LEU A O 1
ATOM 1253 N N . PRO A 1 156 ? -3.551 -23.924 6.338 1.00 28.77 156 PRO A N 1
ATOM 1254 C CA . PRO A 1 156 ? -3.744 -24.374 7.701 1.00 28.77 156 PRO A CA 1
ATOM 1255 C C . PRO A 1 156 ? -3.062 -23.374 8.624 1.00 28.77 156 PRO A C 1
ATOM 1257 O O . PRO A 1 156 ? -1.836 -23.243 8.649 1.00 28.77 156 PRO A O 1
ATOM 1260 N N . VAL A 1 157 ? -3.905 -22.632 9.339 1.00 38.41 157 VAL A N 1
ATOM 1261 C CA . VAL A 1 157 ? -3.513 -21.656 10.341 1.00 38.41 157 VAL A CA 1
ATOM 1262 C C . VAL A 1 157 ? -2.522 -22.368 11.262 1.00 38.41 157 VAL A C 1
ATOM 1264 O O . VAL A 1 157 ? -2.854 -23.448 11.767 1.00 38.41 157 VAL A O 1
ATOM 1267 N N . PRO A 1 158 ? -1.307 -21.836 11.492 1.00 33.78 158 PRO A N 1
ATOM 1268 C CA . PRO A 1 158 ? -0.459 -22.332 12.564 1.00 33.78 158 PRO A CA 1
ATOM 1269 C C . PRO A 1 158 ? -1.290 -22.297 13.848 1.00 33.78 158 PRO A C 1
ATOM 1271 O O . PRO A 1 158 ? -1.613 -21.215 14.316 1.00 33.78 158 PRO A O 1
ATOM 1274 N N . ARG A 1 159 ? -1.715 -23.478 14.326 1.00 32.19 159 ARG A N 1
ATOM 1275 C CA . ARG A 1 159 ? -2.536 -23.714 15.528 1.00 32.19 159 ARG A CA 1
ATOM 1276 C C . ARG A 1 159 ? -3.402 -22.522 15.950 1.00 32.19 159 ARG A C 1
ATOM 1278 O O . ARG A 1 159 ? -2.970 -21.701 16.749 1.00 32.19 159 ARG A O 1
ATOM 1285 N N . SER A 1 160 ? -4.638 -22.517 15.453 1.00 30.09 160 SER A N 1
ATOM 1286 C CA . SER A 1 160 ? -5.831 -21.955 16.101 1.00 30.09 160 SER A CA 1
ATOM 1287 C C . SER A 1 160 ? -5.564 -21.027 17.302 1.00 30.09 160 SER A C 1
ATOM 1289 O O . SER A 1 160 ? -5.531 -21.479 18.449 1.00 30.09 160 SER A O 1
ATOM 1291 N N . LEU A 1 161 ? -5.496 -19.724 17.055 1.00 30.69 161 LEU A N 1
ATOM 1292 C CA . LEU A 1 161 ? -6.307 -18.829 17.869 1.00 30.69 161 LEU A CA 1
ATOM 1293 C C . LEU A 1 161 ? -7.631 -18.736 17.122 1.00 30.69 161 LEU A C 1
ATOM 1295 O O . LEU A 1 161 ? -7.715 -18.216 16.015 1.00 30.69 161 LEU A O 1
ATOM 1299 N N . SER A 1 162 ? -8.611 -19.445 17.670 1.00 28.38 162 SER A N 1
ATOM 1300 C CA . SER A 1 162 ? -9.986 -19.509 17.198 1.00 28.38 162 SER A CA 1
ATOM 1301 C C . SER A 1 162 ? -10.503 -18.138 16.782 1.00 28.38 162 SER A C 1
ATOM 1303 O O . SER A 1 162 ? -10.272 -17.163 17.494 1.00 28.38 162 SER A O 1
ATOM 1305 N N . ALA A 1 163 ? -11.291 -18.108 15.708 1.00 34.47 163 ALA A N 1
ATOM 1306 C CA . ALA A 1 163 ? -12.262 -17.057 15.457 1.00 34.47 163 ALA A CA 1
ATOM 1307 C C . ALA A 1 163 ? -13.178 -16.899 16.687 1.00 34.47 163 ALA A C 1
ATOM 1309 O O . ALA A 1 163 ? -14.180 -17.590 16.844 1.00 34.47 163 ALA A O 1
ATOM 1310 N N . GLY A 1 164 ? -12.779 -16.021 17.594 1.00 29.12 164 GLY A N 1
ATOM 1311 C CA . GLY A 1 164 ? -13.670 -15.201 18.391 1.00 29.12 164 GLY A CA 1
ATOM 1312 C C . GLY A 1 164 ? -13.504 -13.781 17.842 1.00 29.12 164 GLY A C 1
ATOM 1313 O O . GLY A 1 164 ? -12.419 -13.398 17.435 1.00 29.12 164 GLY A O 1
ATOM 1314 N N . THR A 1 165 ? -14.504 -12.909 17.834 1.00 40.22 165 THR A N 1
ATOM 1315 C CA . THR A 1 165 ? -14.909 -12.278 19.096 1.00 40.22 165 THR A CA 1
ATOM 1316 C C . THR A 1 165 ? -14.079 -12.802 20.262 1.00 40.22 165 THR A C 1
ATOM 1318 O O . THR A 1 165 ? -14.551 -13.584 21.086 1.00 40.22 165 THR A O 1
ATOM 1321 N N . GLU A 1 166 ? -12.805 -12.396 20.330 1.00 36.03 166 GLU A N 1
ATOM 1322 C CA . GLU A 1 166 ? -12.220 -12.216 21.644 1.00 36.03 166 GLU A CA 1
ATOM 1323 C C . GLU A 1 166 ? -13.170 -11.255 22.345 1.00 36.03 166 GLU A C 1
ATOM 1325 O O . GLU A 1 166 ? -13.195 -10.047 22.120 1.00 36.03 166 GLU A O 1
ATOM 1330 N N . LYS A 1 167 ? -14.056 -11.837 23.151 1.00 38.22 167 LYS A N 1
ATOM 1331 C CA . LYS A 1 167 ? -14.660 -11.150 24.265 1.00 38.22 167 LYS A CA 1
ATOM 1332 C C . LYS A 1 167 ? -13.463 -10.657 25.057 1.00 38.22 167 LYS A C 1
ATOM 1334 O O . LYS A 1 167 ? -12.850 -11.449 25.770 1.00 38.22 167 LYS A O 1
ATOM 1339 N N . ALA A 1 168 ? -13.101 -9.398 24.816 1.00 35.19 168 ALA A N 1
ATOM 1340 C CA . ALA A 1 168 ? -11.944 -8.754 25.393 1.00 35.19 168 ALA A CA 1
ATOM 1341 C C . ALA A 1 168 ? -11.857 -9.151 26.861 1.00 35.19 168 ALA A C 1
ATOM 1343 O O . ALA A 1 168 ? -12.791 -8.912 27.641 1.00 35.19 168 ALA A O 1
ATOM 1344 N N . ALA A 1 169 ? -10.757 -9.799 27.232 1.00 35.12 169 ALA A N 1
ATOM 1345 C CA . ALA A 1 169 ? -10.373 -9.845 28.624 1.00 35.12 169 ALA A CA 1
ATOM 1346 C C . ALA A 1 169 ? -10.212 -8.372 29.042 1.00 35.12 169 ALA A C 1
ATOM 1348 O O . ALA A 1 169 ? -9.252 -7.721 28.652 1.00 35.12 169 ALA A O 1
ATOM 1349 N N . ALA A 1 170 ? -11.228 -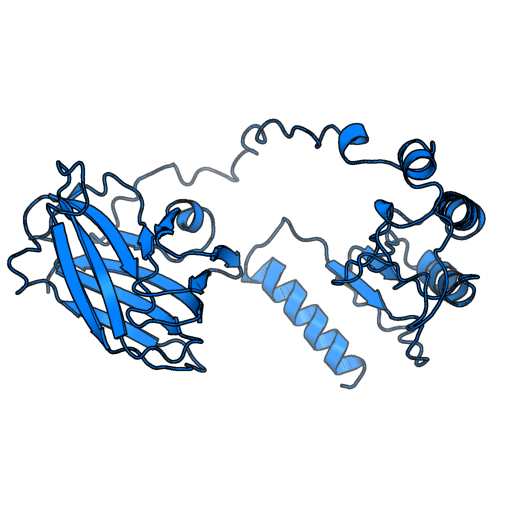7.852 29.743 1.00 45.62 170 ALA A N 1
ATOM 1350 C CA . ALA A 1 170 ? -11.471 -6.440 30.068 1.00 45.62 170 ALA A CA 1
ATOM 1351 C C . ALA A 1 170 ? -12.128 -5.549 28.979 1.00 45.62 170 ALA A C 1
ATOM 1353 O O . ALA A 1 170 ? -11.705 -4.422 28.767 1.00 45.62 170 ALA A O 1
ATOM 1354 N N . GLY A 1 171 ? -13.211 -6.009 28.337 1.00 59.75 171 GLY A N 1
ATOM 1355 C CA . GLY A 1 171 ? -14.301 -5.137 27.853 1.00 59.75 171 GLY A CA 1
ATOM 1356 C C . GLY A 1 171 ? -13.903 -3.894 27.044 1.00 59.75 171 GLY A C 1
ATOM 1357 O O . GLY A 1 171 ? -14.351 -2.812 27.383 1.00 59.75 171 GLY A O 1
ATOM 1358 N N . GLN A 1 172 ? -13.095 -4.029 25.992 1.00 68.88 172 GLN A N 1
ATOM 1359 C CA . GLN A 1 172 ? -12.711 -2.950 25.070 1.00 68.88 172 GLN A CA 1
ATOM 1360 C C . GLN A 1 172 ? -12.797 -3.463 23.625 1.00 68.88 172 GLN A C 1
ATOM 1362 O O . GLN A 1 172 ? -12.477 -4.621 23.374 1.00 68.88 172 GLN A O 1
ATOM 1367 N N . PHE A 1 173 ? -13.195 -2.614 22.673 1.00 83.69 173 PHE A N 1
ATOM 1368 C CA . PHE A 1 173 ? -13.048 -2.894 21.238 1.00 83.69 173 PHE A CA 1
ATOM 1369 C C . PHE A 1 173 ? -11.786 -2.199 20.735 1.00 83.69 173 PHE A C 1
ATOM 1371 O O . PHE A 1 173 ? -11.637 -0.998 20.959 1.00 83.69 173 PHE A O 1
ATOM 1378 N N . VAL A 1 174 ? -10.877 -2.927 20.085 1.00 86.50 174 VAL A N 1
ATOM 1379 C CA . VAL A 1 174 ? -9.608 -2.380 19.581 1.00 86.50 174 VAL A CA 1
ATOM 1380 C C . VAL A 1 174 ? -9.379 -2.850 18.159 1.00 86.50 174 VAL A C 1
ATOM 1382 O O . VAL A 1 174 ? -9.495 -4.035 17.877 1.00 86.50 174 VAL A O 1
ATOM 1385 N N . TRP A 1 175 ? -9.026 -1.912 17.291 1.00 89.31 175 TRP A N 1
ATOM 1386 C CA . TRP A 1 175 ? -8.557 -2.163 15.938 1.00 89.31 175 TRP A CA 1
ATOM 1387 C C . TRP A 1 175 ? -7.163 -1.560 15.814 1.00 89.31 175 TRP A C 1
ATOM 1389 O O . TRP A 1 175 ? -7.036 -0.340 15.732 1.00 89.31 175 TRP A O 1
ATOM 1399 N N . ASN A 1 176 ? -6.132 -2.405 15.806 1.00 84.75 176 ASN A N 1
ATOM 1400 C CA . ASN A 1 176 ? -4.729 -1.982 15.678 1.00 84.75 176 ASN A CA 1
ATOM 1401 C C . ASN A 1 176 ? -4.244 -1.957 14.222 1.00 84.75 176 ASN A C 1
ATOM 1403 O O . ASN A 1 176 ? -3.075 -1.706 13.955 1.00 84.75 176 ASN A O 1
ATOM 1407 N N . PHE A 1 177 ? -5.138 -2.266 13.276 1.00 82.31 177 PHE A N 1
ATOM 1408 C CA . PHE A 1 177 ? -4.852 -2.303 11.843 1.00 82.31 177 PHE A CA 1
ATOM 1409 C C . PHE A 1 177 ? -3.581 -3.104 11.490 1.00 82.31 177 PHE A C 1
ATOM 1411 O O . PHE A 1 177 ? -2.913 -2.834 10.488 1.00 82.31 177 PHE A O 1
ATOM 1418 N N . ASP A 1 178 ? -3.273 -4.132 12.278 1.00 72.81 178 ASP A N 1
ATOM 1419 C CA . ASP A 1 178 ? -2.326 -5.203 12.001 1.00 72.81 178 ASP A CA 1
ATOM 1420 C C . ASP A 1 178 ? -3.090 -6.490 11.641 1.00 72.81 178 ASP A C 1
ATOM 1422 O O . ASP A 1 178 ? -4.267 -6.654 11.956 1.00 72.81 178 ASP A O 1
ATOM 1426 N N . GLY A 1 179 ? -2.463 -7.378 10.863 1.00 62.72 179 GLY A N 1
ATOM 1427 C CA . GLY A 1 179 ? -3.080 -8.656 10.483 1.00 62.72 179 GLY A CA 1
ATOM 1428 C C . GLY A 1 179 ? -4.501 -8.529 9.900 1.00 62.72 179 GLY A C 1
ATOM 1429 O O . GLY A 1 179 ? -4.743 -7.703 9.019 1.00 62.72 179 GLY A O 1
ATOM 1430 N N . SER A 1 180 ? -5.432 -9.360 10.384 1.00 53.03 180 SER A N 1
ATOM 1431 C CA . SER A 1 180 ? -6.819 -9.478 9.899 1.00 53.03 180 SER A CA 1
ATOM 1432 C C . SER A 1 180 ? -7.745 -8.309 10.259 1.00 53.03 180 SER A C 1
ATOM 1434 O O . SER A 1 180 ? -8.773 -8.137 9.599 1.00 53.03 180 SER A O 1
ATOM 1436 N N . ASP A 1 181 ? -7.397 -7.471 11.240 1.00 53.88 181 ASP A N 1
ATOM 1437 C CA . ASP A 1 181 ? -8.306 -6.447 11.786 1.00 53.88 181 ASP A CA 1
ATOM 1438 C C . ASP A 1 181 ? -8.516 -5.258 10.840 1.00 53.88 181 ASP A C 1
ATOM 1440 O O . ASP A 1 181 ? -9.525 -4.553 10.910 1.00 53.88 181 ASP A O 1
ATOM 1444 N N . ALA A 1 182 ? -7.596 -5.053 9.896 1.00 48.03 182 ALA A N 1
ATOM 1445 C CA . ALA A 1 182 ? -7.696 -3.984 8.907 1.00 48.03 182 ALA A CA 1
ATOM 1446 C C . ALA A 1 182 ? -8.646 -4.292 7.743 1.00 48.03 182 ALA A C 1
ATOM 1448 O O . ALA A 1 182 ? -9.105 -3.362 7.083 1.00 48.03 182 ALA A O 1
ATOM 1449 N N . SER A 1 183 ? -8.976 -5.568 7.508 1.00 53.50 183 SER A N 1
ATOM 1450 C CA . SER A 1 183 ? -10.017 -5.959 6.542 1.00 53.50 183 SER A CA 1
ATOM 1451 C C . SER A 1 183 ? -11.431 -5.658 7.050 1.00 53.50 183 SER A C 1
ATOM 1453 O O . SER A 1 183 ? -12.391 -5.658 6.282 1.00 53.50 183 SER A O 1
ATOM 1455 N N . ALA A 1 184 ? -11.552 -5.375 8.348 1.00 70.38 184 ALA A N 1
ATOM 1456 C CA . ALA A 1 184 ? -12.817 -5.139 9.015 1.00 70.38 184 ALA A CA 1
ATOM 1457 C C . ALA A 1 184 ? -13.370 -3.728 8.715 1.00 70.38 184 ALA A C 1
ATOM 1459 O O . ALA A 1 184 ? -14.586 -3.529 8.705 1.00 70.38 184 ALA A O 1
ATOM 1460 N N . TRP A 1 185 ? -12.494 -2.750 8.439 1.00 90.81 185 TRP A N 1
ATOM 1461 C CA . TRP A 1 185 ? -12.908 -1.395 8.067 1.00 90.81 185 TRP A CA 1
ATOM 1462 C C . TRP A 1 185 ? -13.025 -1.234 6.548 1.00 90.81 185 TRP A C 1
ATOM 1464 O O . TRP A 1 185 ? -12.230 -1.773 5.782 1.00 90.81 185 TRP A O 1
ATOM 1474 N N . SER A 1 186 ? -14.003 -0.448 6.100 1.00 92.25 186 SER A N 1
ATOM 1475 C CA . SER A 1 186 ? -14.311 -0.247 4.678 1.00 92.25 186 SER A CA 1
ATOM 1476 C C . SER A 1 186 ? -14.278 1.226 4.262 1.00 92.25 186 SER A C 1
ATOM 1478 O O . SER A 1 186 ? -14.354 2.133 5.096 1.00 92.25 186 SER A O 1
ATOM 1480 N N . LYS A 1 187 ? -14.138 1.470 2.950 1.00 94.19 187 LYS A N 1
ATOM 1481 C CA . LYS A 1 187 ? -14.207 2.818 2.367 1.00 94.19 187 LYS A CA 1
ATOM 1482 C C . LYS A 1 187 ? -15.627 3.366 2.497 1.00 94.19 187 LYS A C 1
ATOM 1484 O O . LYS A 1 187 ? -16.570 2.728 2.034 1.00 94.19 187 LYS A O 1
ATOM 1489 N N . GLY A 1 188 ? -15.752 4.557 3.064 1.00 92.00 188 GLY A N 1
ATOM 1490 C CA . GLY A 1 188 ? -16.956 5.374 3.002 1.00 92.00 188 GLY A CA 1
ATOM 1491 C C . GLY A 1 188 ? -16.824 6.489 1.964 1.00 92.00 188 GLY A C 1
ATOM 1492 O O . GLY A 1 188 ? -16.212 6.332 0.904 1.00 92.00 188 GLY A O 1
ATOM 1493 N N . GLU A 1 189 ? -17.427 7.630 2.272 1.00 91.50 189 GLU A N 1
ATOM 1494 C CA . GLU A 1 189 ? -17.519 8.784 1.381 1.00 91.50 189 GLU A CA 1
ATOM 1495 C C . GLU A 1 189 ? -16.144 9.429 1.165 1.00 91.50 189 GLU A C 1
ATOM 1497 O O . GLU A 1 189 ? -15.336 9.528 2.084 1.00 91.50 189 GLU A O 1
ATOM 1502 N N . SER A 1 190 ? -15.882 9.887 -0.060 1.00 95.00 190 SER A N 1
ATOM 1503 C CA . SER A 1 190 ? -14.699 10.681 -0.433 1.00 95.00 190 SER A CA 1
ATOM 1504 C C . SER A 1 190 ? -13.324 10.059 -0.115 1.00 95.00 190 SER A C 1
ATOM 1506 O O . SER A 1 190 ? -12.301 10.753 -0.083 1.00 95.00 190 SER A O 1
ATOM 1508 N N . ILE A 1 191 ? -13.278 8.734 0.064 1.00 96.06 191 ILE A N 1
ATOM 1509 C CA . ILE A 1 191 ? -12.046 7.949 0.170 1.00 96.06 191 ILE A CA 1
ATOM 1510 C C . ILE A 1 191 ? -11.586 7.502 -1.216 1.00 96.06 191 ILE A C 1
ATOM 1512 O O . ILE A 1 191 ? -12.225 6.686 -1.877 1.00 96.06 191 ILE A O 1
ATOM 1516 N N . VAL A 1 192 ? -10.416 7.980 -1.633 1.00 94.12 192 VAL A N 1
ATOM 1517 C CA . VAL A 1 192 ? -9.764 7.580 -2.888 1.00 94.12 192 VAL A CA 1
ATOM 1518 C C . VAL A 1 192 ? -9.176 6.179 -2.739 1.00 94.12 192 VAL A C 1
ATOM 1520 O O . VAL A 1 192 ? -9.475 5.255 -3.502 1.00 94.12 192 VAL A O 1
ATOM 1523 N N . ALA A 1 193 ? -8.355 5.988 -1.710 1.00 91.94 193 ALA A N 1
ATOM 1524 C CA . ALA A 1 193 ? -7.648 4.741 -1.472 1.00 91.94 193 ALA A CA 1
ATOM 1525 C C . ALA A 1 193 ? -7.503 4.462 0.023 1.00 91.94 193 ALA A C 1
ATOM 1527 O O . ALA A 1 193 ? -7.390 5.376 0.834 1.00 91.94 193 ALA A O 1
ATOM 1528 N N . MET A 1 194 ? -7.498 3.173 0.354 1.00 90.88 194 MET A N 1
ATOM 1529 C CA . MET A 1 194 ? -7.166 2.651 1.673 1.00 90.88 194 MET A CA 1
ATOM 1530 C C . MET A 1 194 ? -6.194 1.503 1.471 1.00 90.88 194 MET A C 1
ATOM 1532 O O . MET A 1 194 ? -6.423 0.663 0.600 1.00 90.88 194 MET A O 1
ATOM 1536 N N . ALA A 1 195 ? -5.116 1.495 2.242 1.00 86.44 195 ALA A N 1
ATOM 1537 C CA . ALA A 1 195 ? -4.123 0.437 2.201 1.00 86.44 195 ALA A CA 1
ATOM 1538 C C . ALA A 1 195 ? -3.571 0.196 3.600 1.00 86.44 195 ALA A C 1
ATOM 1540 O O . ALA A 1 195 ? -3.144 1.128 4.281 1.00 86.44 195 ALA A O 1
ATOM 1541 N N . GLN A 1 196 ? -3.548 -1.062 4.011 1.00 82.38 196 GLN A N 1
ATOM 1542 C CA . GLN A 1 196 ? -2.857 -1.465 5.222 1.00 82.38 196 GLN A CA 1
ATOM 1543 C C . GLN A 1 196 ? -1.382 -1.697 4.901 1.00 82.38 196 GLN A C 1
ATOM 1545 O O . GLN A 1 196 ? -1.048 -2.386 3.937 1.00 82.38 196 GLN A O 1
ATOM 1550 N N . SER A 1 197 ? -0.498 -1.146 5.720 1.00 79.00 197 SER A N 1
ATOM 1551 C CA . SER A 1 197 ? 0.925 -1.481 5.689 1.00 79.00 197 SER A CA 1
ATOM 1552 C C . SER A 1 197 ? 1.522 -1.228 7.065 1.00 79.00 197 SER A C 1
ATOM 1554 O O . SER A 1 197 ? 1.107 -0.302 7.744 1.00 79.00 197 SER A O 1
ATOM 1556 N N . ASP A 1 198 ? 2.488 -2.033 7.498 1.00 77.12 198 ASP A N 1
ATOM 1557 C CA . ASP A 1 198 ? 3.243 -1.827 8.747 1.00 77.12 198 ASP A CA 1
ATOM 1558 C C . ASP A 1 198 ? 2.429 -1.747 10.057 1.00 77.12 198 ASP A C 1
ATOM 1560 O O . ASP A 1 198 ? 2.960 -1.270 11.061 1.00 77.12 198 ASP A O 1
ATOM 1564 N N . GLY A 1 199 ? 1.201 -2.274 10.108 1.00 81.50 199 GLY A N 1
ATOM 1565 C CA . GLY A 1 199 ? 0.343 -2.222 11.308 1.00 81.50 199 GLY A CA 1
ATOM 1566 C C . GLY A 1 199 ? -0.393 -0.892 11.476 1.00 81.50 199 GLY A C 1
ATOM 1567 O O . GLY A 1 199 ? -0.497 -0.377 12.576 1.00 81.50 199 GLY A O 1
ATOM 1568 N N . ARG A 1 200 ? -0.812 -0.293 10.362 1.00 86.38 200 ARG A N 1
ATOM 1569 C CA . ARG A 1 200 ? -1.589 0.947 10.304 1.00 86.38 200 ARG A CA 1
ATOM 1570 C C . ARG A 1 200 ? -2.436 0.956 9.046 1.00 86.38 200 ARG A C 1
ATOM 1572 O O . ARG A 1 200 ? -2.129 0.289 8.051 1.00 86.38 200 ARG A O 1
ATOM 1579 N N . LEU A 1 201 ? -3.468 1.780 9.074 1.00 91.50 201 LEU A N 1
ATOM 1580 C CA . LEU A 1 201 ? -4.339 2.046 7.946 1.00 91.50 201 LEU A CA 1
ATOM 1581 C C . LEU A 1 201 ? -3.951 3.375 7.288 1.00 91.50 201 LEU A C 1
ATOM 1583 O O . LEU A 1 201 ? -4.118 4.446 7.872 1.00 91.50 201 LEU A O 1
ATOM 1587 N N . ASN A 1 202 ? -3.445 3.308 6.057 1.00 92.81 202 ASN A N 1
ATOM 1588 C CA . ASN A 1 202 ? -3.194 4.480 5.224 1.00 92.81 202 ASN A CA 1
ATOM 1589 C C . ASN A 1 202 ? -4.478 4.847 4.487 1.00 92.81 202 ASN A C 1
ATOM 1591 O O . ASN A 1 202 ? -5.078 4.002 3.819 1.00 92.81 202 ASN A O 1
ATOM 1595 N N . VAL A 1 203 ? -4.874 6.112 4.572 1.00 94.88 203 VAL A N 1
ATOM 1596 C CA . VAL A 1 203 ? -6.110 6.621 3.981 1.00 94.88 203 VAL A CA 1
ATOM 1597 C C . VAL A 1 203 ? -5.783 7.815 3.095 1.00 94.88 203 VAL A C 1
ATOM 1599 O O . VAL A 1 203 ? -5.126 8.752 3.541 1.00 94.88 203 VAL A O 1
ATOM 1602 N N . PHE A 1 204 ? -6.261 7.798 1.854 1.00 95.56 204 PHE A N 1
ATOM 1603 C CA . PHE A 1 204 ? -6.129 8.884 0.882 1.00 95.56 204 PHE A CA 1
ATOM 1604 C C . PHE A 1 204 ? -7.515 9.396 0.518 1.00 95.56 204 PHE A C 1
ATOM 1606 O O . PHE A 1 204 ? -8.401 8.599 0.201 1.00 95.56 204 PHE A O 1
ATOM 1613 N N . TYR A 1 205 ? -7.709 10.709 0.549 1.00 96.62 205 TYR A N 1
ATOM 1614 C CA . TYR A 1 205 ? -9.039 11.303 0.480 1.00 96.62 205 TYR A CA 1
ATOM 1615 C C . TYR A 1 205 ? -9.061 12.678 -0.196 1.00 96.62 205 TYR A C 1
ATOM 1617 O O . TYR A 1 205 ? -8.035 13.354 -0.320 1.00 96.62 205 TYR A O 1
ATOM 1625 N N . HIS A 1 206 ? -10.260 13.093 -0.608 1.00 94.44 206 HIS A N 1
ATOM 1626 C CA . HIS A 1 206 ? -10.561 14.442 -1.088 1.00 94.44 206 HIS A CA 1
ATOM 1627 C C . HIS A 1 206 ? -11.870 14.968 -0.474 1.00 94.44 206 HIS A C 1
ATOM 1629 O O . HIS A 1 206 ? -12.603 14.218 0.158 1.00 94.44 206 HIS A O 1
ATOM 1635 N N . GLY A 1 207 ? -12.207 16.237 -0.711 1.00 92.62 207 GLY A N 1
ATOM 1636 C CA . GLY A 1 207 ? -13.487 16.824 -0.300 1.00 92.62 207 GLY A CA 1
ATOM 1637 C C . GLY A 1 207 ? -13.624 17.033 1.210 1.00 92.62 207 GLY A C 1
ATOM 1638 O O . GLY A 1 207 ? -12.634 17.078 1.936 1.00 92.62 207 GLY A O 1
ATOM 1639 N N . GLU A 1 208 ? -14.866 17.216 1.659 1.00 90.31 208 GLU A N 1
ATOM 1640 C CA . GLU A 1 208 ? -15.217 17.362 3.075 1.00 90.31 208 GLU A CA 1
ATOM 1641 C C . GLU A 1 208 ? -15.610 16.021 3.690 1.00 90.31 208 GLU A C 1
ATOM 1643 O O . GLU A 1 208 ? -16.234 15.190 3.028 1.00 90.31 208 GLU A O 1
ATOM 1648 N N . ARG A 1 209 ? -15.282 15.853 4.978 1.00 92.81 209 ARG A N 1
ATOM 1649 C CA . ARG A 1 209 ? -15.653 14.696 5.815 1.00 92.81 209 ARG A CA 1
ATOM 1650 C C . ARG A 1 209 ? -15.471 13.325 5.134 1.00 92.81 209 ARG A C 1
ATOM 1652 O O . ARG A 1 209 ? -16.405 12.518 5.151 1.00 92.81 209 ARG A O 1
ATOM 1659 N N . PRO A 1 210 ? -14.298 13.033 4.539 1.00 95.88 210 PRO A N 1
ATOM 1660 C CA . PRO A 1 210 ? -14.007 11.693 4.048 1.00 95.88 210 PRO A CA 1
ATOM 1661 C C . PRO A 1 210 ? -14.151 10.672 5.167 1.00 95.88 210 PRO A C 1
ATOM 1663 O O . PRO A 1 210 ? -13.608 10.911 6.236 1.00 95.88 210 PRO A O 1
ATOM 1666 N N . SER A 1 211 ? -14.832 9.552 4.944 1.00 95.06 211 SER A N 1
ATOM 1667 C CA . SER A 1 211 ? -15.165 8.612 6.018 1.00 95.06 211 SER A CA 1
ATOM 1668 C C . SER A 1 211 ? -14.638 7.207 5.764 1.00 95.06 211 SER A C 1
ATOM 1670 O O . SER A 1 211 ? -14.768 6.655 4.676 1.00 95.06 211 SER A O 1
ATOM 1672 N N . ILE A 1 212 ? -14.064 6.600 6.797 1.00 95.56 212 ILE A N 1
ATOM 1673 C CA . ILE A 1 212 ? -13.821 5.159 6.859 1.00 95.56 212 ILE A CA 1
ATOM 1674 C C . ILE A 1 212 ? -14.797 4.539 7.855 1.00 95.56 212 ILE A C 1
ATOM 1676 O O . ILE A 1 212 ? -15.118 5.155 8.872 1.00 95.56 212 ILE A O 1
ATOM 1680 N N . LEU A 1 213 ? -15.290 3.342 7.557 1.00 95.38 213 LEU A N 1
ATOM 1681 C CA . LEU A 1 213 ? -16.378 2.711 8.302 1.00 95.38 213 LEU A CA 1
ATOM 1682 C C . LEU A 1 213 ? -15.865 1.492 9.057 1.00 95.38 213 LEU A C 1
ATOM 1684 O O . LEU A 1 213 ? -15.193 0.655 8.461 1.00 95.38 213 LEU A O 1
ATOM 1688 N N . SER A 1 214 ? -16.225 1.366 10.332 1.00 93.62 214 SER A N 1
ATOM 1689 C CA . SER A 1 214 ? -16.018 0.148 11.117 1.00 93.62 214 SER A CA 1
ATOM 1690 C C . SER A 1 214 ? -16.813 -1.027 10.531 1.00 93.62 214 SER A C 1
ATOM 1692 O O . SER A 1 214 ? -17.711 -0.812 9.705 1.00 93.62 214 SER A O 1
ATOM 1694 N N . PRO A 1 215 ? -16.590 -2.263 11.011 1.00 90.00 215 PRO A N 1
ATOM 1695 C CA . PRO A 1 215 ? -17.524 -3.356 10.769 1.00 90.00 215 PRO A CA 1
ATOM 1696 C C . PRO A 1 215 ? -18.957 -2.960 11.149 1.00 90.00 215 PRO A C 1
ATOM 1698 O O . PRO A 1 215 ? -19.135 -2.246 12.145 1.00 90.00 215 PRO A O 1
ATOM 1701 N N . PRO A 1 216 ? -19.973 -3.396 10.385 1.00 89.44 216 PRO A N 1
ATOM 1702 C CA . PRO A 1 216 ? -21.364 -3.238 10.785 1.00 89.44 216 PRO A CA 1
ATOM 1703 C C . PRO A 1 216 ? -21.708 -4.187 11.944 1.00 89.44 216 PRO A C 1
ATOM 1705 O O . PRO A 1 216 ? -20.975 -5.133 12.231 1.00 89.44 216 PRO A O 1
ATOM 1708 N N . ASN A 1 217 ? -22.873 -3.974 12.559 1.00 85.19 217 ASN A N 1
ATOM 1709 C CA . ASN A 1 217 ? -23.421 -4.799 13.641 1.00 85.19 217 ASN A CA 1
ATOM 1710 C C . ASN A 1 217 ? -22.512 -4.902 14.880 1.00 85.19 217 ASN A C 1
ATOM 1712 O O . ASN A 1 217 ? -22.426 -5.963 15.494 1.00 85.19 217 ASN A O 1
ATOM 1716 N N . LEU A 1 218 ? -21.856 -3.801 15.268 1.00 88.06 218 LEU A N 1
ATOM 1717 C CA . LEU A 1 218 ? -20.995 -3.756 16.457 1.00 88.06 218 LEU A CA 1
ATOM 1718 C C . LEU A 1 218 ? -21.727 -4.190 17.736 1.00 88.06 218 LEU A C 1
ATOM 1720 O O . LEU A 1 218 ? -21.124 -4.823 18.599 1.00 88.06 218 LEU A O 1
ATOM 1724 N N . GLY A 1 219 ? -23.010 -3.832 17.872 1.00 85.56 219 GLY A N 1
ATOM 1725 C CA . GLY A 1 219 ? -23.808 -4.154 19.059 1.00 85.56 219 GLY A CA 1
ATOM 1726 C C . GLY A 1 219 ? -23.246 -3.537 20.343 1.00 85.56 219 GLY A C 1
ATOM 1727 O O . GLY A 1 219 ? -23.434 -4.086 21.427 1.00 85.56 219 GLY A O 1
ATOM 1728 N N . LEU A 1 220 ? -22.525 -2.421 20.220 1.00 88.31 220 LEU A N 1
ATOM 1729 C CA . LEU A 1 220 ? -21.855 -1.747 21.325 1.00 88.31 220 LEU A CA 1
ATOM 1730 C C . LEU A 1 220 ? -22.890 -1.032 22.202 1.00 88.31 220 LEU A C 1
ATOM 1732 O O . LEU A 1 220 ? -23.630 -0.186 21.709 1.00 88.31 220 LEU A O 1
ATOM 1736 N N . ASP A 1 221 ? -22.918 -1.320 23.501 1.00 89.69 221 ASP A N 1
ATOM 1737 C CA . ASP A 1 221 ? -23.748 -0.573 24.450 1.00 89.69 221 ASP A CA 1
ATOM 1738 C C . ASP A 1 221 ? -23.114 0.793 24.755 1.00 89.69 221 ASP A C 1
ATOM 1740 O O . ASP A 1 221 ? -22.117 0.886 25.475 1.00 89.69 221 ASP A O 1
ATOM 1744 N N . ALA A 1 222 ? -23.715 1.860 24.226 1.00 90.44 222 ALA A N 1
ATOM 1745 C CA . ALA A 1 222 ? -23.261 3.234 24.416 1.00 90.44 222 ALA A CA 1
ATOM 1746 C C . ALA A 1 222 ? -23.200 3.665 25.893 1.00 90.44 222 ALA A C 1
ATOM 1748 O O . ALA A 1 222 ? -22.408 4.541 26.241 1.00 90.44 222 ALA A O 1
ATOM 1749 N N . GLY A 1 223 ? -24.024 3.070 26.765 1.00 87.75 223 GLY A N 1
ATOM 1750 C CA . GLY A 1 223 ? -24.020 3.368 28.199 1.00 87.75 223 GLY A CA 1
ATOM 1751 C C . GLY A 1 223 ? -22.835 2.744 28.936 1.00 87.75 223 GLY A C 1
ATOM 1752 O O . GLY A 1 223 ? -22.338 3.323 29.898 1.00 87.75 223 GLY A O 1
ATOM 1753 N N . ALA A 1 224 ? -22.362 1.585 28.472 1.00 87.75 224 ALA A N 1
ATOM 1754 C CA . ALA A 1 224 ? -21.187 0.919 29.029 1.00 87.75 224 ALA A CA 1
ATOM 1755 C C . ALA A 1 224 ? -19.877 1.438 28.417 1.00 87.75 224 ALA A C 1
ATOM 1757 O O . ALA A 1 224 ? -18.841 1.393 29.076 1.00 87.75 224 ALA A O 1
ATOM 1758 N N . PHE A 1 225 ? -19.921 1.943 27.182 1.00 91.25 225 PHE A N 1
ATOM 1759 C CA . PHE A 1 225 ? -18.761 2.353 26.398 1.00 91.25 225 PHE A CA 1
ATOM 1760 C C . PHE A 1 225 ? -18.927 3.770 25.864 1.00 91.25 225 PHE A C 1
ATOM 1762 O O . PHE A 1 225 ? -19.655 3.977 24.898 1.00 91.25 225 PHE A O 1
ATOM 1769 N N . SER A 1 226 ? -18.228 4.745 26.441 1.00 92.56 226 SER A N 1
ATOM 1770 C CA . SER A 1 226 ? -18.357 6.153 26.037 1.00 92.56 226 SER A CA 1
ATOM 1771 C C . SER A 1 226 ? -17.037 6.833 25.691 1.00 92.56 226 SER A C 1
ATOM 1773 O O . SER A 1 226 ? -17.047 8.008 25.330 1.00 92.56 226 SER A O 1
ATOM 1775 N N . LEU A 1 227 ? -15.906 6.131 25.795 1.00 93.62 227 LEU A N 1
ATOM 1776 C CA . LEU A 1 227 ? -14.587 6.717 25.579 1.00 93.62 227 LEU A CA 1
ATOM 1777 C C . LEU A 1 227 ? -13.927 6.120 24.336 1.00 93.62 227 LEU A C 1
ATOM 1779 O O . LEU A 1 227 ? -13.508 4.964 24.328 1.00 93.62 227 LEU A O 1
ATOM 1783 N N . LEU A 1 228 ? -13.810 6.924 23.285 1.00 95.31 228 LEU A N 1
ATOM 1784 C CA . LEU A 1 228 ? -13.159 6.537 22.039 1.00 95.31 228 LEU A CA 1
ATOM 1785 C C . LEU A 1 228 ? -11.725 7.061 22.025 1.00 95.31 228 LEU A C 1
ATOM 1787 O O . LEU A 1 228 ? -11.461 8.183 22.461 1.00 95.31 228 LEU A O 1
ATOM 1791 N N . ARG A 1 229 ? -10.797 6.270 21.489 1.00 94.94 229 ARG A N 1
ATOM 1792 C CA . ARG A 1 229 ? -9.409 6.681 21.269 1.00 94.94 229 ARG A CA 1
ATOM 1793 C C . ARG A 1 229 ? -8.974 6.374 19.853 1.00 94.94 229 ARG A C 1
ATOM 1795 O O . ARG A 1 229 ? -9.201 5.278 19.354 1.00 94.94 229 ARG A O 1
ATOM 1802 N N . VAL A 1 230 ? -8.309 7.333 19.228 1.00 96.56 230 VAL A N 1
ATOM 1803 C CA . VAL A 1 230 ? -7.687 7.155 17.918 1.00 96.56 230 VAL A CA 1
ATOM 1804 C C . VAL A 1 230 ? -6.264 7.679 17.962 1.00 96.56 230 VAL A C 1
ATOM 1806 O O . VAL A 1 230 ? -6.031 8.834 18.318 1.00 96.56 230 VAL A O 1
ATOM 1809 N N . ARG A 1 231 ? -5.301 6.837 17.588 1.00 96.44 231 ARG A N 1
ATOM 1810 C CA . ARG A 1 231 ? -3.920 7.265 17.366 1.00 96.44 231 ARG A CA 1
ATOM 1811 C C . ARG A 1 231 ? -3.697 7.399 15.873 1.00 96.44 231 ARG A C 1
ATOM 1813 O O . ARG A 1 231 ? -3.790 6.423 15.138 1.00 96.44 231 ARG A O 1
ATOM 1820 N N . MET A 1 232 ? -3.434 8.617 15.412 1.00 96.38 232 MET A N 1
ATOM 1821 C CA . MET A 1 232 ? -3.286 8.889 13.985 1.00 96.38 232 MET A CA 1
ATOM 1822 C C . MET A 1 232 ? -2.323 10.036 13.691 1.00 96.38 232 MET A C 1
ATOM 1824 O O . MET A 1 232 ? -1.989 10.850 14.556 1.00 96.38 232 MET A O 1
ATOM 1828 N N . ARG A 1 233 ? -1.900 10.103 12.431 1.00 94.31 233 ARG A N 1
ATOM 1829 C CA . ARG A 1 233 ? -1.091 11.166 11.849 1.00 94.31 233 ARG A CA 1
ATOM 1830 C C . ARG A 1 233 ? -1.828 11.747 10.646 1.00 94.31 233 ARG A C 1
ATOM 1832 O O . ARG A 1 233 ? -2.221 11.024 9.735 1.00 94.31 233 ARG A O 1
ATOM 1839 N N . ASN A 1 234 ? -2.012 13.063 10.639 1.00 94.94 234 ASN A N 1
ATOM 1840 C CA . ASN A 1 234 ? -2.694 13.780 9.564 1.00 94.94 234 ASN A CA 1
ATOM 1841 C C . ASN A 1 234 ? -1.678 14.490 8.655 1.00 94.94 234 ASN A C 1
ATOM 1843 O O . ASN A 1 234 ? -0.963 15.378 9.119 1.00 94.94 234 ASN A O 1
ATOM 1847 N N . HIS A 1 235 ? -1.632 14.138 7.367 1.00 93.25 235 HIS A N 1
ATOM 1848 C CA . HIS A 1 235 ? -0.764 14.772 6.360 1.00 93.25 235 HIS A CA 1
ATOM 1849 C C . HIS A 1 235 ? -1.481 15.865 5.550 1.00 93.25 235 HIS A C 1
ATOM 1851 O O . HIS A 1 235 ? -0.984 16.291 4.511 1.00 93.25 235 HIS A O 1
ATOM 1857 N N . SER A 1 236 ? -2.656 16.307 5.998 1.00 94.31 236 SER A N 1
ATOM 1858 C CA . SER A 1 236 ? -3.407 17.403 5.391 1.00 94.31 236 SER A CA 1
ATOM 1859 C C . SER A 1 236 ? -3.352 18.677 6.234 1.00 94.31 236 SER A C 1
ATOM 1861 O O . SER A 1 236 ? -2.914 18.694 7.389 1.00 94.31 236 SER A O 1
ATOM 1863 N N . THR A 1 237 ? -3.881 19.760 5.665 1.00 93.69 237 THR A N 1
ATOM 1864 C CA . THR A 1 237 ? -4.048 21.040 6.357 1.00 93.69 237 THR A CA 1
ATOM 1865 C C . THR A 1 237 ? -5.249 21.078 7.301 1.00 93.69 237 THR A C 1
ATOM 1867 O O . THR A 1 237 ? -5.396 22.080 8.003 1.00 93.69 237 THR A O 1
ATOM 1870 N N . SER A 1 238 ? -6.102 20.043 7.326 1.00 95.50 238 SER A N 1
ATOM 1871 C CA . SER A 1 238 ? -7.285 20.023 8.193 1.00 95.50 238 SER A CA 1
ATOM 1872 C C . SER A 1 238 ? -6.884 20.042 9.665 1.00 95.50 238 SER A C 1
ATOM 1874 O O . SER A 1 238 ? -5.889 19.437 10.069 1.00 95.50 238 SER A O 1
ATOM 1876 N N . THR A 1 239 ? -7.663 20.754 10.471 1.00 96.19 239 THR A N 1
ATOM 1877 C CA . THR A 1 239 ? -7.454 20.860 11.922 1.00 96.19 239 THR A CA 1
ATOM 1878 C C . THR A 1 239 ? -8.571 20.199 12.717 1.00 96.19 239 THR A C 1
ATOM 1880 O O . THR A 1 239 ? -8.600 20.325 13.941 1.00 96.19 239 THR A O 1
ATOM 1883 N N . ARG A 1 240 ? -9.510 19.525 12.044 1.00 97.31 240 ARG A N 1
ATOM 1884 C CA . ARG A 1 240 ? -10.667 18.878 12.669 1.00 97.31 240 ARG A CA 1
ATOM 1885 C C . ARG A 1 240 ? -10.883 17.488 12.080 1.00 97.31 240 ARG A C 1
ATOM 1887 O O . ARG A 1 240 ? -10.695 17.291 10.884 1.00 97.31 240 ARG A O 1
ATOM 1894 N N . ALA A 1 241 ? -11.271 16.551 12.930 1.00 97.25 241 ALA A N 1
ATOM 1895 C CA . ALA A 1 241 ? -11.732 15.219 12.566 1.00 97.25 241 ALA A CA 1
ATOM 1896 C C . ALA A 1 241 ? -13.083 14.956 13.230 1.00 97.25 241 ALA A C 1
ATOM 1898 O O . ALA A 1 241 ? -13.509 15.693 14.120 1.00 97.25 241 ALA A O 1
ATOM 1899 N N . GLU A 1 242 ? -13.765 13.915 12.781 1.00 96.75 242 GLU A N 1
ATOM 1900 C CA . GLU A 1 242 ? -15.144 13.649 13.166 1.00 96.75 242 GLU A CA 1
ATOM 1901 C C . GLU A 1 242 ? -15.359 12.154 13.384 1.00 96.75 242 GLU A C 1
ATOM 1903 O O . GLU A 1 242 ? -14.839 11.330 12.636 1.00 96.75 242 GLU A O 1
ATOM 1908 N N . ILE A 1 243 ? -16.149 11.809 14.396 1.00 97.25 243 ILE A N 1
ATOM 1909 C CA . ILE A 1 243 ? -16.758 10.491 14.541 1.00 97.25 243 ILE A CA 1
ATOM 1910 C C . ILE A 1 243 ? -18.248 10.628 14.258 1.00 97.25 243 ILE A C 1
ATOM 1912 O O . ILE A 1 243 ? -18.901 11.492 14.843 1.00 97.25 243 ILE A O 1
ATOM 1916 N N . ARG A 1 244 ? -18.790 9.756 13.409 1.00 96.19 244 ARG A N 1
ATOM 1917 C CA . ARG A 1 244 ? -20.235 9.538 13.253 1.00 96.19 244 ARG A CA 1
ATOM 1918 C C . ARG A 1 244 ? -20.583 8.119 13.676 1.00 96.19 244 ARG A C 1
ATOM 1920 O O . ARG A 1 244 ? -19.742 7.228 13.608 1.00 96.19 244 ARG A O 1
ATOM 1927 N N . TRP A 1 245 ? -21.817 7.888 14.088 1.00 96.56 245 TRP A N 1
ATOM 1928 C CA . TRP A 1 245 ? -22.311 6.547 14.402 1.00 96.56 245 TRP A CA 1
ATOM 1929 C C . TRP A 1 245 ? -23.791 6.427 14.091 1.00 96.56 245 TRP A C 1
ATOM 1931 O O . TRP A 1 245 ? -24.486 7.437 14.004 1.00 96.56 245 TRP A O 1
ATOM 1941 N N . ILE A 1 246 ? -24.259 5.189 13.989 1.00 94.62 246 ILE A N 1
ATOM 1942 C CA . ILE A 1 246 ? -25.675 4.840 13.852 1.00 94.62 246 ILE A CA 1
ATOM 1943 C C . ILE A 1 246 ? -26.086 3.831 14.920 1.00 94.62 246 ILE A C 1
ATOM 1945 O O . ILE A 1 246 ? -25.249 3.066 15.412 1.00 94.62 246 ILE A O 1
ATOM 1949 N N . SER A 1 247 ? -27.371 3.806 15.262 1.00 91.31 247 SER A N 1
ATOM 1950 C CA . SER A 1 247 ? -27.940 2.753 16.108 1.00 91.31 247 SER A CA 1
ATOM 1951 C C . SER A 1 247 ? -27.952 1.390 15.398 1.00 91.31 247 SER A C 1
ATOM 1953 O O . SER A 1 247 ? -27.878 1.307 14.174 1.00 91.31 247 SER A O 1
ATOM 1955 N N . ALA A 1 248 ? -27.995 0.297 16.162 1.00 87.12 248 ALA A N 1
ATOM 1956 C CA . ALA A 1 248 ? -27.933 -1.072 15.633 1.00 87.12 248 ALA A CA 1
ATOM 1957 C C . ALA A 1 248 ? -29.130 -1.462 14.744 1.00 87.12 248 ALA A C 1
ATOM 1959 O O . ALA A 1 248 ? -29.018 -2.375 13.931 1.00 87.12 248 ALA A O 1
ATOM 1960 N N . ASP A 1 249 ? -30.257 -0.773 14.891 1.00 82.44 249 ASP A N 1
ATOM 1961 C CA . ASP A 1 249 ? -31.485 -0.922 14.108 1.00 82.44 249 ASP A CA 1
ATOM 1962 C C . ASP A 1 249 ? -31.607 0.095 12.958 1.00 82.44 249 ASP A C 1
ATOM 1964 O O . ASP A 1 249 ? -32.543 0.024 12.156 1.00 82.44 249 ASP A O 1
ATOM 1968 N N . ALA A 1 250 ? -30.653 1.020 12.833 1.00 79.69 250 ALA A N 1
ATOM 1969 C CA . ALA A 1 250 ? -30.678 2.046 11.806 1.00 79.69 250 ALA A CA 1
ATOM 1970 C C . ALA A 1 250 ? -30.290 1.480 10.430 1.00 79.69 250 ALA A C 1
ATOM 1972 O O . ALA A 1 250 ? -29.272 0.814 10.258 1.00 79.69 250 ALA A O 1
ATOM 1973 N N . SER A 1 251 ? -31.080 1.822 9.409 1.00 75.19 251 SER A N 1
ATOM 1974 C CA . SER A 1 251 ? -30.786 1.513 7.998 1.00 75.19 251 SER A CA 1
ATOM 1975 C C . SER A 1 251 ? -30.138 2.679 7.241 1.00 75.19 251 SER A C 1
ATOM 1977 O O . SER A 1 251 ? -29.755 2.533 6.081 1.00 75.19 251 SER A O 1
ATOM 1979 N N . THR A 1 252 ? -30.016 3.849 7.880 1.00 82.31 252 THR A N 1
ATOM 1980 C CA . THR A 1 252 ? -29.415 5.060 7.301 1.00 82.31 252 THR A CA 1
ATOM 1981 C C . THR A 1 252 ? -28.606 5.823 8.349 1.00 82.31 252 THR A C 1
ATOM 1983 O O . THR A 1 252 ? -28.890 5.740 9.541 1.00 82.31 252 THR A O 1
ATOM 1986 N N . TRP A 1 253 ? -27.652 6.643 7.899 1.00 84.56 253 TRP A N 1
ATOM 1987 C CA . TRP A 1 253 ? -26.820 7.501 8.758 1.00 84.56 253 TRP A CA 1
ATOM 1988 C C . TRP A 1 253 ? -27.560 8.681 9.416 1.00 84.56 253 TRP A C 1
ATOM 1990 O O . TRP A 1 253 ? -26.941 9.462 10.134 1.00 84.56 253 TRP A O 1
ATOM 2000 N N . ASN A 1 254 ? -28.876 8.804 9.203 1.00 79.00 254 ASN A N 1
ATOM 2001 C CA . ASN A 1 254 ? -29.700 9.864 9.789 1.00 79.00 254 ASN A CA 1
ATOM 2002 C C . ASN A 1 254 ? -30.153 9.556 11.225 1.00 79.00 254 ASN A C 1
ATOM 2004 O O . ASN A 1 254 ? -30.480 10.485 11.960 1.00 79.00 254 ASN A O 1
ATOM 2008 N N . ASP A 1 255 ? -30.181 8.280 11.623 1.00 75.00 255 ASP A N 1
ATOM 2009 C CA . ASP A 1 255 ? -30.600 7.846 12.965 1.00 75.00 255 ASP A CA 1
ATOM 2010 C C . ASP A 1 255 ? -29.382 7.562 13.852 1.00 75.00 255 ASP A C 1
ATOM 2012 O O . ASP A 1 255 ? -29.094 6.446 14.290 1.00 75.00 255 ASP A O 1
ATOM 2016 N N . GLY A 1 256 ? -28.575 8.605 13.994 1.00 85.00 256 GLY A N 1
ATOM 2017 C CA . GLY A 1 256 ? -27.232 8.517 14.522 1.00 85.00 256 GLY A CA 1
ATOM 2018 C C . GLY A 1 256 ? -26.809 9.770 15.266 1.00 85.00 256 GLY A C 1
ATOM 2019 O O . GLY A 1 256 ? -27.598 10.676 15.545 1.00 85.00 256 GLY A O 1
ATOM 2020 N N . GLY A 1 257 ? -25.527 9.832 15.590 1.00 93.50 257 GLY A N 1
ATOM 2021 C CA . GLY A 1 257 ? -24.929 11.015 16.182 1.00 93.50 257 GLY A CA 1
ATOM 2022 C C . GLY A 1 257 ? -23.547 11.283 15.623 1.00 93.50 257 GLY A C 1
ATOM 2023 O O . GLY A 1 257 ? -23.007 10.517 14.823 1.00 93.50 257 GLY A O 1
ATOM 2024 N N . MET A 1 258 ? -22.995 12.414 16.042 1.00 95.06 258 MET A N 1
ATOM 2025 C CA . MET A 1 258 ? -21.652 12.810 15.671 1.00 95.06 258 MET A CA 1
ATOM 2026 C C . MET A 1 258 ? -20.925 13.501 16.824 1.00 95.06 258 MET A C 1
ATOM 2028 O O . MET A 1 258 ? -21.555 14.065 17.726 1.00 95.06 258 MET A O 1
ATOM 2032 N N . ALA A 1 259 ? -19.598 13.490 16.754 1.00 96.31 259 ALA A N 1
ATOM 2033 C CA . ALA A 1 259 ? -18.709 14.279 17.590 1.00 96.31 259 ALA A CA 1
ATOM 2034 C C . ALA A 1 259 ? -17.503 14.744 16.765 1.00 96.31 259 ALA A C 1
ATOM 2036 O O . ALA A 1 259 ? -16.836 13.937 16.122 1.00 96.31 259 ALA A O 1
ATOM 2037 N N . GLU A 1 260 ? -17.219 16.044 16.793 1.00 96.44 260 GLU A N 1
ATOM 2038 C CA . GLU A 1 260 ? -16.030 16.627 16.167 1.00 96.44 260 GLU A CA 1
ATOM 2039 C C . GLU A 1 260 ? -14.930 16.821 17.220 1.00 96.44 260 GLU A C 1
ATOM 2041 O O . GLU A 1 260 ? -15.216 17.117 18.382 1.00 96.44 260 GLU A O 1
ATOM 2046 N N . PHE A 1 261 ? -13.668 16.666 16.825 1.00 96.88 261 PHE A N 1
ATOM 2047 C CA . PHE A 1 261 ? -12.514 16.883 17.692 1.00 96.88 261 PHE A CA 1
ATOM 2048 C C . PHE A 1 261 ? -11.352 17.539 16.938 1.00 96.88 261 PHE A C 1
ATOM 2050 O O . PHE A 1 261 ? -11.183 17.385 15.726 1.00 96.88 261 PHE A O 1
ATOM 2057 N N . ALA A 1 262 ? -10.541 18.309 17.667 1.00 97.06 262 ALA A N 1
ATOM 2058 C CA . ALA A 1 262 ? -9.404 19.022 17.098 1.00 97.06 262 ALA A CA 1
ATOM 2059 C C . ALA A 1 262 ? -8.218 18.079 16.849 1.00 97.06 262 ALA A C 1
ATOM 2061 O O . ALA A 1 262 ? -7.862 17.268 17.705 1.00 97.06 262 ALA A O 1
ATOM 2062 N N . ILE A 1 263 ? -7.563 18.241 15.698 1.00 97.31 263 ILE A N 1
ATOM 2063 C CA . ILE A 1 263 ? -6.392 17.456 15.292 1.00 97.31 263 ILE A CA 1
ATOM 2064 C C . ILE A 1 263 ? -5.237 18.353 14.850 1.00 97.31 263 ILE A C 1
ATOM 2066 O O . ILE A 1 263 ? -5.407 19.527 14.519 1.00 97.31 263 ILE A O 1
ATOM 2070 N N . ARG A 1 264 ? -4.026 17.793 14.835 1.00 93.88 264 ARG A N 1
ATOM 2071 C CA . ARG A 1 264 ? -2.824 18.507 14.392 1.00 93.88 264 ARG A CA 1
ATOM 2072 C C . ARG A 1 264 ? -2.741 18.438 12.865 1.00 93.88 264 ARG A C 1
ATOM 2074 O O . ARG A 1 264 ? -2.651 17.351 12.299 1.00 93.88 264 ARG A O 1
ATOM 2081 N N . LYS A 1 265 ? -2.749 19.589 12.191 1.00 94.69 265 LYS A N 1
ATOM 2082 C CA . LYS A 1 265 ? -2.472 19.661 10.746 1.00 94.69 265 LYS A CA 1
ATOM 2083 C C . LYS A 1 265 ? -1.009 19.324 10.448 1.00 94.69 265 LYS A C 1
ATOM 2085 O O . LYS A 1 265 ? -0.149 19.645 11.266 1.00 94.69 265 LYS A O 1
ATOM 2090 N N . ASN A 1 266 ? -0.729 18.761 9.271 1.00 88.81 266 ASN A N 1
ATOM 2091 C CA . ASN A 1 266 ? 0.626 18.458 8.779 1.00 88.81 266 ASN A CA 1
ATOM 2092 C C . ASN A 1 266 ? 1.522 17.786 9.837 1.00 88.81 266 ASN A C 1
ATOM 2094 O O . ASN A 1 266 ? 2.659 18.198 10.073 1.00 88.81 266 ASN A O 1
ATOM 2098 N N . SER A 1 267 ? 0.979 16.788 10.526 1.00 87.44 267 SER A N 1
ATOM 2099 C CA . SER A 1 267 ? 1.651 16.118 11.634 1.00 87.44 267 SER A CA 1
ATOM 2100 C C . SER A 1 267 ? 2.902 15.385 11.151 1.00 87.44 267 SER A C 1
ATOM 2102 O O . SER A 1 267 ? 2.862 14.676 10.143 1.00 87.44 267 SER A O 1
ATOM 2104 N N . LEU A 1 268 ? 4.010 15.538 11.882 1.00 79.44 268 LEU A N 1
ATOM 2105 C CA . LEU A 1 268 ? 5.250 14.782 11.659 1.00 79.44 268 LEU A CA 1
ATOM 2106 C C . LEU A 1 268 ? 5.291 13.464 12.445 1.00 79.44 268 LEU A C 1
ATOM 2108 O O . LEU A 1 268 ? 5.898 12.505 11.984 1.00 79.44 268 LEU A O 1
ATOM 2112 N N . ASP A 1 269 ? 4.579 13.411 13.567 1.00 89.31 269 ASP A N 1
ATOM 2113 C CA . ASP A 1 269 ? 4.488 12.254 14.453 1.00 89.31 269 ASP A CA 1
ATOM 2114 C C . ASP A 1 269 ? 3.023 11.869 14.685 1.00 89.31 269 ASP A C 1
ATOM 2116 O O . ASP A 1 269 ? 2.106 12.657 14.428 1.00 89.31 269 ASP A O 1
ATOM 2120 N N . TYR A 1 270 ? 2.803 10.665 15.210 1.00 91.94 270 TYR A N 1
ATOM 2121 C CA . TYR A 1 270 ? 1.486 10.230 15.671 1.00 91.94 270 TYR A CA 1
ATOM 2122 C C . TYR A 1 270 ? 1.037 11.021 16.900 1.00 91.94 270 TYR A C 1
ATOM 2124 O O . TYR A 1 270 ? 1.823 11.287 17.811 1.00 91.94 270 TYR A O 1
ATOM 2132 N N . ALA A 1 271 ? -0.255 11.326 16.954 1.00 91.69 271 ALA A N 1
ATOM 2133 C CA . ALA A 1 271 ? -0.916 11.854 18.136 1.00 91.69 271 ALA A CA 1
ATOM 2134 C C . ALA A 1 271 ? -2.112 10.970 18.501 1.00 91.69 271 ALA A C 1
ATOM 2136 O O . ALA A 1 271 ? -2.795 10.441 17.625 1.00 91.69 271 ALA A O 1
ATOM 2137 N N . GLU A 1 272 ? -2.348 10.815 19.800 1.00 96.44 272 GLU A N 1
ATOM 2138 C CA . GLU A 1 272 ? -3.527 10.140 20.335 1.00 96.44 272 GLU A CA 1
ATOM 2139 C C . GLU A 1 272 ? -4.605 11.176 20.657 1.00 96.44 272 GLU A C 1
ATOM 2141 O O . GLU A 1 272 ? -4.341 12.189 21.309 1.00 96.44 272 GLU A O 1
ATOM 2146 N N . TYR A 1 273 ? -5.820 10.916 20.189 1.00 96.62 273 TYR A N 1
ATOM 2147 C CA . TYR A 1 273 ? -6.997 11.739 20.410 1.00 96.62 273 TYR A CA 1
ATOM 2148 C C . TYR A 1 273 ? -8.021 10.927 21.189 1.00 96.62 273 TYR A C 1
ATOM 2150 O O . TYR A 1 273 ? -8.348 9.804 20.809 1.00 96.62 273 TYR A O 1
ATOM 2158 N N . THR A 1 274 ? -8.518 11.504 22.279 1.00 95.69 274 THR A N 1
ATOM 2159 C CA . THR A 1 274 ? -9.556 10.906 23.120 1.00 95.69 274 THR A CA 1
ATOM 2160 C C . THR A 1 274 ? -10.853 11.681 22.939 1.00 95.69 274 THR A C 1
ATOM 2162 O O . THR A 1 274 ? -10.859 12.907 23.049 1.00 95.69 274 THR A O 1
ATOM 2165 N N . ILE A 1 275 ? -11.938 10.965 22.662 1.00 96.25 275 ILE A N 1
ATOM 2166 C CA . ILE A 1 275 ? -13.272 11.515 22.448 1.00 96.25 275 ILE A CA 1
ATOM 2167 C C . ILE A 1 275 ? -14.188 10.926 23.518 1.00 96.25 275 ILE A C 1
ATOM 2169 O O . ILE A 1 275 ? -14.434 9.721 23.538 1.00 96.25 275 ILE A O 1
ATOM 2173 N N . ASP A 1 276 ? -14.674 11.782 24.412 1.00 94.69 276 ASP A N 1
ATOM 2174 C CA . ASP A 1 276 ? -15.630 11.411 25.452 1.00 94.69 276 ASP A CA 1
ATOM 2175 C C . ASP A 1 276 ? -17.058 11.709 24.983 1.00 94.69 276 ASP A C 1
ATOM 2177 O O . ASP A 1 276 ? -17.437 12.859 24.752 1.00 94.69 276 ASP A O 1
ATOM 2181 N N . LEU A 1 277 ? -17.847 10.651 24.824 1.00 95.06 277 LEU A N 1
ATOM 2182 C CA . LEU A 1 277 ? -19.238 10.696 24.391 1.00 95.06 277 LEU A CA 1
ATOM 2183 C C . LEU A 1 277 ? -20.228 10.570 25.556 1.00 95.06 277 LEU A C 1
ATOM 2185 O O . LEU A 1 277 ? -21.431 10.588 25.314 1.00 95.06 277 LEU A O 1
ATOM 2189 N N . SER A 1 278 ? -19.762 10.507 26.810 1.00 92.00 278 SER A N 1
ATOM 2190 C CA . SER A 1 278 ? -20.612 10.312 28.001 1.00 92.00 278 SER A CA 1
ATOM 2191 C C . SER A 1 278 ? -21.699 11.381 28.164 1.00 92.00 278 SER A C 1
ATOM 2193 O O . SER A 1 278 ? -22.771 11.118 28.707 1.00 92.00 278 SER A O 1
ATOM 2195 N N . THR A 1 279 ? -21.448 12.591 27.661 1.00 91.25 279 THR A N 1
ATOM 2196 C CA . THR A 1 279 ? -22.390 13.721 27.707 1.00 91.25 279 THR A CA 1
ATOM 2197 C C . THR A 1 279 ? -23.158 13.927 26.399 1.00 91.25 279 THR A C 1
ATOM 2199 O O . THR A 1 279 ? -24.049 14.782 26.322 1.00 91.25 279 THR A O 1
ATOM 2202 N N . ASN A 1 280 ? -22.850 13.151 25.355 1.00 94.38 280 ASN A N 1
ATOM 2203 C CA . ASN A 1 280 ? -23.503 13.275 24.063 1.00 94.38 280 ASN A CA 1
ATOM 2204 C C . ASN A 1 280 ? -24.863 12.567 24.095 1.00 94.38 280 ASN A C 1
ATOM 2206 O O . ASN A 1 280 ? -24.949 11.345 24.081 1.00 94.38 280 ASN A O 1
ATOM 2210 N N . LYS A 1 281 ? -25.955 13.338 24.068 1.00 94.25 281 LYS A N 1
ATOM 2211 C CA . LYS A 1 281 ? -27.332 12.804 24.127 1.00 94.25 281 LYS A CA 1
ATOM 2212 C C . LYS A 1 281 ? -27.690 11.854 22.971 1.00 94.25 281 LYS A C 1
ATOM 2214 O O . LYS A 1 281 ? -28.679 11.124 23.068 1.00 94.25 281 LYS A O 1
ATOM 2219 N N . ASN A 1 282 ? -26.929 11.885 21.875 1.00 93.19 282 ASN A N 1
ATOM 2220 C CA . ASN A 1 282 ? -27.100 10.992 20.727 1.00 93.19 282 ASN A CA 1
ATOM 2221 C C . ASN A 1 282 ? -26.264 9.710 20.830 1.00 93.19 282 ASN A C 1
ATOM 2223 O O . ASN A 1 282 ? -26.473 8.790 20.045 1.00 93.19 282 ASN A O 1
ATOM 2227 N N . TRP A 1 283 ? -25.354 9.618 21.799 1.00 94.25 283 TRP A N 1
ATOM 2228 C CA . TRP A 1 283 ? -24.638 8.393 22.132 1.00 94.25 283 TRP A CA 1
ATOM 2229 C C . TRP A 1 283 ? -25.448 7.599 23.160 1.00 94.25 283 TRP A C 1
ATOM 2231 O O . TRP A 1 283 ? -25.332 7.792 24.368 1.00 94.25 283 TRP A O 1
ATOM 2241 N N . ARG A 1 284 ? -26.367 6.763 22.673 1.00 92.31 284 ARG A N 1
ATOM 2242 C CA . ARG A 1 284 ? -27.322 6.020 23.506 1.00 92.31 284 ARG A CA 1
ATOM 2243 C C . ARG A 1 284 ? -27.698 4.691 22.859 1.00 92.31 284 ARG A C 1
ATOM 2245 O O . ARG A 1 284 ? -27.659 4.567 21.638 1.00 92.31 284 ARG A O 1
ATOM 2252 N N . GLY A 1 285 ? -28.147 3.743 23.678 1.00 90.44 285 GLY A N 1
ATOM 2253 C CA . GLY A 1 285 ? -28.608 2.435 23.210 1.00 90.44 285 GLY A CA 1
ATOM 2254 C C . GLY A 1 285 ? -27.494 1.603 22.571 1.00 90.44 285 GLY A C 1
ATOM 2255 O O . GLY A 1 285 ? -26.318 1.780 22.881 1.00 90.44 285 GLY A O 1
ATOM 2256 N N . ALA A 1 286 ? -27.878 0.684 21.684 1.00 90.31 286 ALA A N 1
ATOM 2257 C CA . ALA A 1 286 ? -26.932 -0.142 20.945 1.00 90.31 286 ALA A CA 1
ATOM 2258 C C . ALA A 1 286 ? -26.434 0.595 19.693 1.00 90.31 286 ALA A C 1
ATOM 2260 O O . ALA A 1 286 ? -27.228 0.965 18.828 1.00 90.31 286 ALA A O 1
ATOM 2261 N N . VAL A 1 287 ? -25.120 0.774 19.579 1.00 93.06 287 VAL A N 1
ATOM 2262 C CA . VAL A 1 287 ? -24.439 1.347 18.414 1.00 93.06 287 VAL A CA 1
ATOM 2263 C C . VAL A 1 287 ? -24.116 0.232 17.421 1.00 93.06 287 VAL A C 1
ATOM 2265 O O . VAL A 1 287 ? -23.511 -0.785 17.768 1.00 93.06 287 VAL A O 1
ATOM 2268 N N . GLY A 1 288 ? -24.545 0.424 16.174 1.00 89.81 288 GLY A N 1
ATOM 2269 C CA . GLY A 1 288 ? -24.426 -0.550 15.090 1.00 89.81 288 GLY A CA 1
ATOM 2270 C C . GLY A 1 288 ? -23.156 -0.406 14.266 1.00 89.81 288 GLY A C 1
ATOM 2271 O O . GLY A 1 288 ? -22.573 -1.409 13.866 1.00 89.81 288 GLY A O 1
ATOM 2272 N N . GLN A 1 289 ? -22.717 0.824 14.009 1.00 94.25 289 GLN A N 1
ATOM 2273 C CA . GLN A 1 289 ? -21.532 1.101 13.199 1.00 94.25 289 GLN A CA 1
ATOM 2274 C C . GLN A 1 289 ? -20.977 2.486 13.532 1.00 94.25 289 GLN A C 1
ATOM 2276 O O . GLN A 1 289 ? -21.731 3.395 13.888 1.00 94.25 289 GLN A O 1
ATOM 2281 N N . ILE A 1 290 ? -19.662 2.642 13.398 1.00 95.94 290 ILE A N 1
ATOM 2282 C CA . ILE A 1 290 ? -18.938 3.896 13.601 1.00 95.94 290 ILE A CA 1
ATOM 2283 C C . ILE A 1 290 ? -18.249 4.280 12.288 1.00 95.94 290 ILE A C 1
ATOM 2285 O O . ILE A 1 290 ? -17.678 3.435 11.604 1.00 95.94 290 ILE A O 1
ATOM 2289 N N . ALA A 1 291 ? -18.284 5.563 11.942 1.00 96.38 291 ALA A N 1
ATOM 2290 C CA . ALA A 1 291 ? -17.461 6.155 10.900 1.00 96.38 291 ALA A CA 1
ATOM 2291 C C . ALA A 1 291 ? -16.444 7.106 11.527 1.00 96.38 291 ALA A C 1
ATOM 2293 O O . ALA A 1 291 ? -16.806 7.957 12.341 1.00 96.38 291 ALA A O 1
ATOM 2294 N N . LEU A 1 292 ? -15.188 6.999 11.106 1.00 96.94 292 LEU A N 1
ATOM 2295 C CA . LEU A 1 292 ? -14.150 7.981 11.400 1.00 96.94 292 LEU A CA 1
ATOM 2296 C C . LEU A 1 292 ? -13.895 8.807 10.144 1.00 96.94 292 LEU A C 1
ATOM 2298 O O . LEU A 1 292 ? -13.529 8.260 9.103 1.00 96.94 292 LEU A O 1
ATOM 2302 N N . SER A 1 293 ? -14.020 10.122 10.274 1.00 97.25 293 SER A N 1
ATOM 2303 C CA . SER A 1 293 ? -13.519 11.070 9.293 1.00 97.25 293 SER A CA 1
ATOM 2304 C C . SER A 1 293 ? -12.185 11.648 9.773 1.00 97.25 293 SER A C 1
ATOM 2306 O O . SER A 1 293 ? -12.185 12.483 10.682 1.00 97.25 293 SER A O 1
ATOM 2308 N N . PRO A 1 294 ? -11.030 11.241 9.203 1.00 95.44 294 PRO A N 1
ATOM 2309 C CA . PRO A 1 294 ? -9.711 11.694 9.663 1.00 95.44 294 PRO A CA 1
ATOM 2310 C C . PRO A 1 294 ? -9.414 13.162 9.309 1.00 95.44 294 PRO A C 1
ATOM 2312 O O . PRO A 1 294 ? -8.419 13.718 9.769 1.00 95.44 294 PRO A O 1
ATOM 2315 N N . ALA A 1 295 ? -10.271 13.782 8.498 1.00 95.06 295 ALA A N 1
ATOM 2316 C CA . ALA A 1 295 ? -10.319 15.208 8.215 1.00 95.06 295 ALA A CA 1
ATOM 2317 C C . ALA A 1 295 ? -11.792 15.619 8.054 1.00 95.06 295 ALA A C 1
ATOM 2319 O O . ALA A 1 295 ? -12.583 14.849 7.513 1.00 95.06 295 ALA A O 1
ATOM 2320 N N . ALA A 1 296 ? -12.172 16.810 8.513 1.00 90.94 296 ALA A N 1
ATOM 2321 C CA . ALA A 1 296 ? -13.543 17.322 8.390 1.00 90.94 296 ALA A CA 1
ATOM 2322 C C . ALA A 1 296 ? -13.664 18.513 7.420 1.00 90.94 296 ALA A C 1
ATOM 2324 O O . ALA A 1 296 ? -14.754 18.799 6.931 1.00 90.94 296 ALA A O 1
ATOM 2325 N N . ASP A 1 297 ? -12.554 19.193 7.123 1.00 89.56 297 ASP A N 1
ATOM 2326 C CA . ASP A 1 297 ? -12.505 20.342 6.210 1.00 89.56 297 ASP A CA 1
ATOM 2327 C C . ASP A 1 297 ? -12.435 19.918 4.734 1.00 89.56 297 ASP A C 1
ATOM 2329 O O . ASP A 1 297 ? -12.045 18.793 4.430 1.00 89.56 297 ASP A O 1
ATOM 2333 N N . SER A 1 298 ? -12.727 20.841 3.810 1.00 85.69 298 SER A N 1
ATOM 2334 C CA . SER A 1 298 ? -12.564 20.613 2.367 1.00 85.69 298 SER A CA 1
ATOM 2335 C C . SER A 1 298 ? -11.082 20.552 2.008 1.00 85.69 298 SER A C 1
ATOM 2337 O O . SER A 1 298 ? -10.439 21.592 1.829 1.00 85.69 298 SER A O 1
ATOM 2339 N N . VAL A 1 299 ? -10.530 19.345 1.883 1.00 83.00 299 VAL A N 1
ATOM 2340 C CA . VAL A 1 299 ? -9.098 19.145 1.616 1.00 83.00 299 VAL A CA 1
ATOM 2341 C C . VAL A 1 299 ? -8.858 18.012 0.625 1.00 83.00 299 VAL A C 1
ATOM 2343 O O . VAL A 1 299 ? -9.708 17.162 0.398 1.00 83.00 299 VAL A O 1
ATOM 2346 N N . THR A 1 300 ? -7.661 17.966 0.049 1.00 91.38 300 THR A N 1
ATOM 2347 C CA . THR A 1 300 ? -7.089 16.724 -0.490 1.00 91.38 300 THR A CA 1
ATOM 2348 C C . THR A 1 300 ? -5.902 16.360 0.380 1.00 91.38 300 THR A C 1
ATOM 2350 O O . THR A 1 300 ? -5.100 17.233 0.717 1.00 91.38 300 THR A O 1
ATOM 2353 N N . GLY A 1 301 ? -5.794 15.099 0.778 1.00 92.25 301 GLY A N 1
ATOM 2354 C CA . GLY A 1 301 ? -4.725 14.694 1.673 1.00 92.25 301 GLY A CA 1
ATOM 2355 C C . GLY A 1 301 ? -4.708 13.210 1.973 1.00 92.25 301 GLY A C 1
ATOM 2356 O O . GLY A 1 301 ? -5.407 12.405 1.354 1.00 92.25 301 GLY A O 1
ATOM 2357 N N . SER A 1 302 ? -3.868 12.866 2.940 1.00 95.56 302 SER A N 1
ATOM 2358 C CA . SER A 1 302 ? -3.762 11.516 3.467 1.00 95.56 302 SER A CA 1
ATOM 2359 C C . SER A 1 302 ? -3.655 11.527 4.986 1.00 95.56 302 SER A C 1
ATOM 2361 O O . SER A 1 302 ? -3.267 12.529 5.593 1.00 95.56 302 SER A O 1
ATOM 2363 N N . GLY A 1 303 ? -3.950 10.392 5.602 1.00 93.56 303 GLY A N 1
ATOM 2364 C CA . GLY A 1 303 ? -3.692 10.139 7.012 1.00 93.56 303 GLY A CA 1
ATOM 2365 C C . GLY A 1 303 ? -3.235 8.706 7.239 1.00 93.56 303 GLY A C 1
ATOM 2366 O O . GLY A 1 303 ? -3.509 7.824 6.426 1.00 93.56 303 GLY A O 1
ATOM 2367 N N . GLU A 1 304 ? -2.544 8.493 8.349 1.00 94.50 304 GLU A N 1
ATOM 2368 C CA . GLU A 1 304 ? -2.164 7.172 8.843 1.00 94.50 304 GLU A CA 1
ATOM 2369 C C . GLU A 1 304 ? -2.849 6.951 10.190 1.00 94.50 304 GLU A C 1
ATOM 2371 O O . GLU A 1 304 ? -2.722 7.788 11.084 1.00 94.50 304 GLU A O 1
ATOM 2376 N N . ILE A 1 305 ? -3.575 5.848 10.343 1.00 95.00 305 ILE A N 1
ATOM 2377 C CA . ILE A 1 305 ? -4.257 5.492 11.589 1.00 95.00 305 ILE A CA 1
ATOM 2378 C C . ILE A 1 305 ? -3.573 4.255 12.154 1.00 95.00 305 ILE A C 1
ATOM 2380 O O . ILE A 1 305 ? -3.569 3.207 11.516 1.00 95.00 305 ILE A O 1
ATOM 2384 N N . ASP A 1 306 ? -2.983 4.407 13.332 1.00 91.94 306 ASP A N 1
ATOM 2385 C CA . ASP A 1 306 ? -2.280 3.345 14.048 1.00 91.94 306 ASP A CA 1
ATOM 2386 C C . ASP A 1 306 ? -3.272 2.441 14.776 1.00 91.94 306 ASP A C 1
ATOM 2388 O O . ASP A 1 306 ? -3.270 1.237 14.568 1.00 91.94 306 ASP A O 1
ATOM 2392 N N . TYR A 1 307 ? -4.203 3.019 15.539 1.00 92.19 307 TYR A N 1
ATOM 2393 C CA . TYR A 1 307 ? -5.313 2.252 16.095 1.00 92.19 307 TYR A CA 1
ATOM 2394 C C . TYR A 1 307 ? -6.571 3.093 16.298 1.00 92.19 307 TYR A C 1
ATOM 2396 O O . TYR A 1 307 ? -6.524 4.324 16.417 1.00 92.19 307 TYR A O 1
ATOM 2404 N N . PHE A 1 308 ? -7.696 2.390 16.395 1.00 93.75 308 PHE A N 1
ATOM 2405 C CA . PHE A 1 308 ? -8.966 2.896 16.897 1.00 93.75 308 PHE A CA 1
ATOM 2406 C C . PHE A 1 308 ? -9.446 2.009 18.046 1.00 93.75 308 PHE A C 1
ATOM 2408 O O . PHE A 1 308 ? -9.369 0.787 17.962 1.00 93.75 308 PHE A O 1
ATOM 2415 N N . ALA A 1 309 ? -9.946 2.605 19.120 1.00 92.12 309 ALA A N 1
ATOM 2416 C CA . ALA A 1 309 ? -10.402 1.875 20.289 1.00 92.12 309 ALA A CA 1
ATOM 2417 C C . ALA A 1 309 ? -11.665 2.485 20.896 1.00 92.12 309 ALA A C 1
ATOM 2419 O O . ALA A 1 309 ? -11.840 3.702 20.905 1.00 92.12 309 ALA A O 1
ATOM 2420 N N . VAL A 1 310 ? -12.513 1.626 21.458 1.00 91.62 310 VAL A N 1
ATOM 2421 C CA . VAL A 1 310 ? -13.687 1.993 22.251 1.00 91.62 310 VAL A CA 1
ATOM 2422 C C . VAL A 1 310 ? -13.559 1.344 23.622 1.00 91.62 310 VAL A C 1
ATOM 2424 O O . VAL A 1 310 ? -13.551 0.118 23.740 1.00 91.62 310 VAL A O 1
ATOM 2427 N N . HIS A 1 311 ? -13.450 2.175 24.651 1.00 86.62 311 HIS A N 1
ATOM 2428 C CA . HIS A 1 311 ? -13.244 1.781 26.038 1.00 86.62 311 HIS A CA 1
ATOM 2429 C C . HIS A 1 311 ? -14.528 1.918 26.863 1.00 86.62 311 HIS A C 1
ATOM 2431 O O . HIS A 1 311 ? -15.408 2.712 26.500 1.00 86.62 311 HIS A O 1
ATOM 2437 N N . PRO A 1 312 ? -14.610 1.204 28.001 1.00 82.62 312 PRO A N 1
ATOM 2438 C CA . PRO A 1 312 ? -15.637 1.449 28.996 1.00 82.62 312 PRO A CA 1
ATOM 2439 C C . PRO A 1 312 ? -15.676 2.914 29.425 1.00 82.62 312 PRO A C 1
ATOM 2441 O O . PRO A 1 312 ? -14.653 3.609 29.400 1.00 82.62 312 PRO A O 1
ATOM 2444 N N . ALA A 1 313 ? -16.855 3.367 29.840 1.00 69.62 313 ALA A N 1
ATOM 2445 C CA . ALA A 1 313 ? -16.973 4.620 30.569 1.00 69.62 313 ALA A CA 1
ATOM 2446 C C . ALA A 1 313 ? -16.070 4.581 31.827 1.00 69.62 313 ALA A C 1
ATOM 2448 O O . ALA A 1 313 ? -15.951 3.516 32.446 1.00 69.62 313 ALA A O 1
ATOM 2449 N N . PRO A 1 314 ? -15.395 5.692 32.172 1.00 61.94 314 PRO A N 1
ATOM 2450 C CA . PRO A 1 314 ? -14.646 5.799 33.421 1.00 61.94 314 PRO A CA 1
ATOM 2451 C C . PRO A 1 314 ? -15.543 5.676 34.660 1.00 61.94 314 PRO A C 1
ATOM 2453 O O . PRO A 1 314 ? -16.751 5.995 34.575 1.00 61.94 314 PRO A O 1
#

Radius of gyration: 25.48 Å; chains: 1; bounding box: 62×45×65 Å